Protein AF-A0A8S1INZ3-F1 (afdb_monomer)

Organism: NCBI:txid121088

Nearest PDB structures (foldseek):
  1fay-assembly1_A  TM=5.437E-01  e=2.821E-01  Psophocarpus tetragonolobus
  4orw-assembly2_B  TM=6.955E-01  e=2.329E+00  Homo sapiens
  2gr8-assembly2_F  TM=4.055E-01  e=3.311E+00  Haemophilus influenzae
  3emo-assembly1_B  TM=3.061E-01  e=5.613E+00  Haemophilus influenzae

Secondary structure (DSSP, 8-state):
--PPPPP-HHHHHTTSSSPSGGGS-TTS-HHHHHHHHHHHHHHHHHHHTT-EE-SS----STTHHHHHHHHHHHTTPPPTTHHHHHHHSSEEEEEEEETTEEEEEEEEEEEETTTTEEEEEEEEET-S-GGGSEEEEEEGGGTB--GGGHHHHHTT-HHHHB--HHHHHHHHIIIIIHHHHHHHHHSTTT------GGGTTSSHHHHHHHHHHHHHHHHTTS-------

Foldseek 3Di:
DDDDPDDFLLVLQCLAPVGWLPVQDPVDQLLLSLLVLLVLSLLSLCLVLQKFFDDPPPCPDPCVVVVVVVVVSNRSYFDPCQCVVCRVFSKGWTKIDGPPFDAIKIWMWHADSVQQKIKIWMDGPPPPDPVLIFIDIDRSCQFFPDSVCQVVQRVVISVSTTHPRVVSSVRCVVGHSVVRVVSRVVVVVPDPDDPDVVVPPPPVV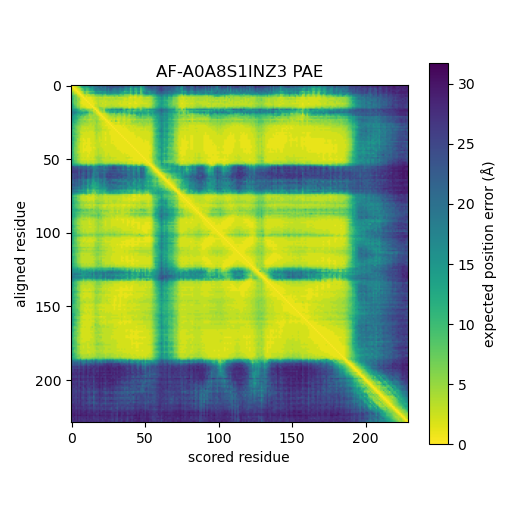VVVVVVVVVVVVVVVPPPDDDDDD

pLDDT: mean 76.92, std 21.66, range [32.56, 97.94]

Mean predicted aligned error: 11.45 Å

Radius of gyration: 19.55 Å; Cα contacts (8 Å, |Δi|>4): 280; chains: 1; bounding box: 41×71×51 Å

Structure (mmCIF, N/CA/C/O backbone):
data_AF-A0A8S1INZ3-F1
#
_entry.id   AF-A0A8S1INZ3-F1
#
loop_
_atom_site.group_PDB
_atom_site.id
_atom_site.type_symbol
_atom_site.label_atom_id
_atom_site.label_alt_id
_atom_site.label_comp_id
_atom_site.label_asym_id
_atom_site.label_entity_id
_atom_site.label_seq_id
_atom_site.pdbx_PDB_ins_code
_atom_site.Cartn_x
_atom_site.Cartn_y
_atom_site.Cartn_z
_atom_site.occupancy
_atom_site.B_iso_or_equiv
_atom_site.auth_seq_id
_atom_site.auth_comp_id
_atom_site.auth_asym_id
_atom_site.auth_atom_id
_atom_site.pdbx_PDB_model_num
ATOM 1 N N . MET A 1 1 ? -4.775 -17.536 -21.162 1.00 35.44 1 MET A N 1
ATOM 2 C CA . MET A 1 1 ? -5.075 -18.354 -19.968 1.00 35.44 1 MET A CA 1
ATOM 3 C C . MET A 1 1 ? -5.287 -17.395 -18.811 1.00 35.44 1 MET A C 1
ATOM 5 O O . MET A 1 1 ? -4.342 -16.703 -18.456 1.00 35.44 1 MET A O 1
ATOM 9 N N . ALA A 1 2 ? -6.509 -17.267 -18.292 1.00 35.69 2 ALA A N 1
ATOM 10 C CA . ALA A 1 2 ? -6.730 -16.511 -17.063 1.00 35.69 2 ALA A CA 1
ATOM 11 C C . ALA A 1 2 ? -6.096 -17.316 -15.921 1.00 35.69 2 ALA A C 1
ATOM 13 O O . ALA A 1 2 ? -6.480 -18.464 -15.696 1.00 35.69 2 ALA A O 1
ATOM 14 N N . GLY A 1 3 ? -5.062 -16.770 -15.277 1.00 40.53 3 GLY A N 1
ATOM 15 C CA . GLY A 1 3 ? -4.524 -17.367 -14.058 1.00 40.53 3 GLY A CA 1
ATOM 16 C C . GLY A 1 3 ? -5.619 -17.463 -12.988 1.00 40.53 3 GLY A C 1
ATOM 17 O O . GLY A 1 3 ? -6.640 -16.781 -13.111 1.00 40.53 3 GLY A O 1
ATOM 18 N N . PRO A 1 4 ? -5.441 -18.296 -11.947 1.00 50.31 4 PRO A N 1
ATOM 19 C CA . PRO A 1 4 ? -6.344 -18.268 -10.804 1.00 50.31 4 PRO A CA 1
ATOM 20 C C . PRO A 1 4 ? -6.468 -16.814 -10.338 1.00 50.31 4 PRO A C 1
ATOM 22 O O . PRO A 1 4 ? -5.450 -16.139 -10.155 1.00 50.31 4 PRO A O 1
ATOM 25 N N . GLY A 1 5 ? -7.708 -16.324 -10.236 1.00 51.16 5 GLY A N 1
ATOM 26 C CA . GLY A 1 5 ? -7.975 -14.964 -9.778 1.00 51.16 5 GLY A CA 1
ATOM 27 C C . GLY A 1 5 ? -7.252 -14.694 -8.455 1.00 51.16 5 GLY A C 1
ATOM 28 O O . GLY A 1 5 ? -6.949 -15.647 -7.724 1.00 51.16 5 GLY A O 1
ATOM 29 N N . PRO A 1 6 ? -6.923 -13.428 -8.144 1.00 61.59 6 PRO A N 1
ATOM 30 C CA . PRO A 1 6 ? -6.325 -13.109 -6.858 1.00 61.59 6 PRO A CA 1
ATOM 31 C C . PRO A 1 6 ? -7.216 -13.701 -5.766 1.00 61.59 6 PRO A C 1
ATOM 33 O O . PRO A 1 6 ? -8.415 -13.430 -5.720 1.00 61.59 6 PRO A O 1
ATOM 36 N N . GLY A 1 7 ? -6.637 -14.549 -4.915 1.00 75.06 7 GLY A N 1
ATOM 37 C CA . GLY A 1 7 ? -7.302 -14.925 -3.675 1.00 75.06 7 GLY A CA 1
ATOM 38 C C . GLY A 1 7 ? -7.599 -13.674 -2.834 1.00 75.06 7 GLY A C 1
ATOM 39 O O . GLY A 1 7 ? -7.125 -12.578 -3.162 1.00 75.06 7 GLY A O 1
ATOM 40 N N . PRO A 1 8 ? -8.355 -13.820 -1.738 1.00 86.25 8 PRO A N 1
ATOM 41 C CA . PRO A 1 8 ? -8.617 -12.729 -0.806 1.00 86.25 8 PRO A CA 1
ATOM 42 C C . PRO A 1 8 ? -7.336 -11.949 -0.468 1.00 86.25 8 PRO A C 1
ATOM 44 O O . PRO A 1 8 ? -6.276 -12.539 -0.246 1.00 86.25 8 PRO A O 1
ATOM 47 N N . LEU A 1 9 ? -7.406 -10.615 -0.414 1.00 88.94 9 LEU A N 1
ATOM 48 C CA . LEU A 1 9 ? -6.255 -9.776 -0.045 1.00 88.94 9 LEU A CA 1
ATOM 49 C C . LEU A 1 9 ? -5.713 -10.162 1.341 1.00 88.94 9 LEU A C 1
ATOM 51 O O . LEU A 1 9 ? -4.506 -10.127 1.583 1.00 88.94 9 LEU A O 1
ATOM 55 N N . THR A 1 10 ? -6.602 -10.595 2.229 1.00 88.44 10 THR A N 1
ATOM 56 C CA . THR A 1 10 ? -6.278 -11.124 3.557 1.00 88.44 10 THR A CA 1
ATOM 57 C C . THR A 1 10 ? -5.356 -12.340 3.513 1.00 88.44 10 THR A C 1
ATOM 59 O O . THR A 1 10 ? -4.463 -12.435 4.355 1.00 88.44 10 THR A O 1
ATOM 62 N N . ASP A 1 11 ? -5.466 -13.207 2.502 1.00 89.00 11 ASP A N 1
ATOM 63 C CA . ASP A 1 11 ? -4.561 -14.350 2.326 1.00 89.00 11 ASP A CA 1
ATOM 64 C C . ASP A 1 11 ? -3.145 -13.904 1.960 1.00 89.00 11 ASP A C 1
ATOM 66 O O . ASP A 1 11 ? -2.167 -14.559 2.330 1.00 89.00 11 ASP A O 1
ATOM 70 N N . LEU A 1 12 ? -3.012 -12.799 1.218 1.00 88.88 12 LEU A N 1
ATOM 71 C CA . LEU A 1 12 ? -1.706 -12.218 0.907 1.00 88.88 12 LEU A CA 1
ATOM 72 C C . LEU A 1 12 ? -1.097 -11.556 2.142 1.00 88.88 12 LEU A C 1
ATOM 74 O O . LEU A 1 12 ? 0.081 -11.765 2.426 1.00 88.88 12 LEU A O 1
ATOM 78 N N . LEU A 1 13 ? -1.904 -10.822 2.908 1.00 88.56 13 LEU A N 1
ATOM 79 C CA . LEU A 1 13 ? -1.476 -10.186 4.155 1.00 88.56 13 LEU A CA 1
ATOM 80 C C . LEU A 1 13 ? -1.070 -11.212 5.219 1.00 88.56 13 LEU A C 1
ATOM 82 O O . LEU A 1 13 ? -0.084 -11.014 5.920 1.00 88.56 13 LEU A O 1
ATOM 86 N N . ALA A 1 14 ? -1.758 -12.351 5.302 1.00 87.38 14 ALA A N 1
ATOM 87 C CA . ALA A 1 14 ? -1.371 -13.451 6.186 1.00 87.38 14 ALA A CA 1
ATOM 88 C C . ALA A 1 14 ? -0.001 -14.060 5.823 1.00 87.38 14 ALA A C 1
ATOM 90 O O . ALA A 1 14 ? 0.642 -14.691 6.663 1.00 87.38 14 ALA A O 1
ATOM 91 N N . ARG A 1 15 ? 0.460 -13.878 4.577 1.00 86.50 15 ARG A N 1
ATOM 92 C CA . ARG A 1 15 ? 1.790 -14.307 4.113 1.00 86.50 15 ARG A CA 1
ATOM 93 C C . ARG A 1 15 ? 2.864 -13.242 4.324 1.00 86.50 15 ARG A C 1
ATOM 95 O O . ARG A 1 15 ? 4.041 -13.599 4.295 1.00 86.50 15 ARG A O 1
ATOM 102 N N . ALA A 1 16 ? 2.496 -11.975 4.514 1.00 83.31 16 ALA A N 1
ATOM 103 C CA . ALA A 1 16 ? 3.441 -10.930 4.885 1.00 83.31 16 ALA A CA 1
ATOM 104 C C . ALA A 1 16 ? 3.969 -11.216 6.299 1.00 83.31 16 ALA A C 1
ATOM 106 O O . ALA A 1 16 ? 3.189 -11.495 7.205 1.00 83.31 16 ALA A O 1
ATOM 107 N N . LEU A 1 17 ? 5.294 -11.222 6.476 1.00 68.81 17 LEU A N 1
ATOM 108 C CA . LEU A 1 17 ? 5.930 -11.441 7.779 1.00 68.81 17 LEU A CA 1
ATOM 109 C C . LEU A 1 17 ? 6.345 -10.101 8.415 1.00 68.81 17 LEU A C 1
ATOM 111 O O . LEU A 1 17 ? 6.851 -9.250 7.681 1.00 68.81 17 LEU A O 1
ATOM 115 N N . PRO A 1 18 ? 6.228 -9.924 9.749 1.00 66.50 18 PRO A N 1
ATOM 116 C CA . PRO A 1 18 ? 5.637 -10.856 10.717 1.00 66.50 18 PRO A CA 1
ATOM 117 C C . PRO A 1 18 ? 4.163 -11.151 10.411 1.00 66.50 18 PRO A C 1
ATOM 119 O O . PRO A 1 18 ? 3.447 -10.281 9.933 1.00 66.50 18 PRO A O 1
ATOM 122 N N . ALA A 1 19 ? 3.740 -12.399 10.625 1.00 63.50 19 ALA A N 1
ATOM 123 C CA . ALA A 1 19 ? 2.394 -12.827 10.264 1.00 63.50 19 ALA A CA 1
ATOM 124 C C . ALA A 1 19 ? 1.368 -12.237 11.237 1.00 63.50 19 ALA A C 1
ATOM 126 O O . ALA A 1 19 ? 1.413 -12.520 12.433 1.00 63.50 19 ALA A O 1
ATOM 127 N N . GLY A 1 20 ? 0.413 -11.486 10.696 1.00 69.88 20 GLY A N 1
ATOM 128 C CA . GLY A 1 20 ? -0.773 -11.033 11.419 1.00 69.88 20 GLY A CA 1
ATOM 129 C C . GLY A 1 20 ? -0.745 -9.555 11.827 1.00 69.88 20 GLY A C 1
ATOM 130 O O . GLY A 1 20 ? 0.306 -8.922 11.792 1.00 69.88 20 GLY A O 1
ATOM 131 N N . PRO A 1 21 ? -1.898 -8.999 12.237 1.00 76.56 21 PRO A N 1
ATOM 132 C CA . PRO A 1 21 ? -2.041 -7.587 12.600 1.00 76.56 21 PRO A CA 1
ATOM 133 C C . PRO A 1 21 ? -1.073 -7.058 13.656 1.00 76.56 21 PRO A C 1
ATOM 135 O O . PRO A 1 21 ? -0.709 -5.889 13.604 1.00 76.56 21 PRO A O 1
ATOM 138 N N . SER A 1 22 ? -0.633 -7.914 14.582 1.00 81.44 22 SER A N 1
ATOM 139 C CA . SER A 1 22 ? 0.334 -7.566 15.632 1.00 81.44 22 SER A CA 1
ATOM 140 C C . SER A 1 22 ? 1.719 -7.204 15.090 1.00 81.44 22 SER A C 1
ATOM 142 O O . SER A 1 22 ? 2.573 -6.741 15.838 1.00 81.44 22 SER A O 1
ATOM 144 N N . SER A 1 23 ? 1.968 -7.408 13.792 1.00 81.44 23 SER A N 1
ATOM 145 C CA . SER A 1 23 ? 3.163 -6.900 13.121 1.00 81.44 23 SER A CA 1
ATOM 146 C C . SER A 1 23 ? 3.159 -5.381 12.953 1.00 81.44 23 SER A C 1
ATOM 148 O O . SER A 1 23 ? 4.188 -4.806 12.601 1.00 81.44 23 SER A O 1
ATOM 150 N N . ILE A 1 24 ? 1.994 -4.744 13.082 1.00 87.12 24 ILE A N 1
ATOM 151 C CA . ILE A 1 24 ? 1.869 -3.294 13.054 1.00 87.12 24 ILE A CA 1
ATOM 152 C C . ILE A 1 24 ? 2.224 -2.782 14.447 1.00 87.12 24 ILE A C 1
ATOM 154 O O . ILE A 1 24 ? 1.581 -3.143 15.422 1.00 87.12 24 ILE A O 1
ATOM 158 N N . ASP A 1 25 ? 3.264 -1.959 14.511 1.00 84.81 25 ASP A N 1
ATOM 159 C CA . ASP A 1 25 ? 3.820 -1.410 15.743 1.00 84.81 25 ASP A CA 1
ATOM 160 C C . ASP A 1 25 ? 2.756 -0.646 16.552 1.00 84.81 25 ASP A C 1
ATOM 162 O O . ASP A 1 25 ? 2.235 0.380 16.105 1.00 84.81 25 ASP A O 1
ATOM 166 N N . ASP A 1 26 ? 2.450 -1.153 17.747 1.00 87.50 26 ASP A N 1
ATOM 167 C CA . ASP A 1 26 ? 1.475 -0.572 18.674 1.00 87.50 26 ASP A CA 1
ATOM 168 C C . ASP A 1 26 ? 1.929 0.768 19.271 1.00 87.50 26 ASP A C 1
ATOM 170 O O . ASP A 1 26 ? 1.115 1.487 19.849 1.00 87.50 26 ASP A O 1
ATOM 174 N N . SER A 1 27 ? 3.201 1.149 19.104 1.00 89.50 27 SER A N 1
ATOM 175 C CA . SER A 1 27 ? 3.671 2.491 19.459 1.00 89.50 27 SER A CA 1
ATOM 176 C C . SER A 1 27 ? 3.182 3.574 18.488 1.00 89.50 27 SER A C 1
ATOM 178 O O . SER A 1 27 ? 3.212 4.762 18.820 1.00 89.50 27 SER A O 1
ATOM 180 N N . LEU A 1 28 ? 2.705 3.192 17.296 1.00 90.62 28 LEU A N 1
ATOM 181 C CA . LEU A 1 28 ? 2.145 4.133 16.333 1.00 90.62 28 LEU A CA 1
ATOM 182 C C . LEU A 1 28 ? 0.713 4.542 16.727 1.00 90.62 28 LEU A C 1
ATOM 184 O O . LEU A 1 28 ? -0.098 3.687 17.091 1.00 90.62 28 LEU A O 1
ATOM 188 N N . PRO A 1 29 ? 0.335 5.823 16.547 1.00 93.19 29 PRO A N 1
ATOM 189 C CA . PRO A 1 29 ? -1.055 6.252 16.668 1.00 93.19 29 PRO A CA 1
ATOM 190 C C . PRO A 1 29 ? -1.993 5.424 15.783 1.00 93.19 29 PRO A C 1
ATOM 192 O O . PRO A 1 29 ? -1.624 5.013 14.677 1.00 93.19 29 PRO A O 1
ATOM 195 N N . VAL A 1 30 ? -3.237 5.218 16.226 1.00 94.12 30 VAL A N 1
ATOM 196 C CA . VAL A 1 30 ? -4.201 4.357 15.519 1.00 94.12 30 VAL A CA 1
ATOM 197 C C . VAL A 1 30 ? -4.429 4.813 14.078 1.00 94.12 30 VAL A C 1
ATOM 199 O O . VAL A 1 30 ? -4.434 3.980 13.170 1.00 94.12 30 VAL A O 1
ATOM 202 N N . CYS A 1 31 ? -4.519 6.123 13.835 1.00 94.25 31 CYS A N 1
ATOM 203 C CA . CYS A 1 31 ? -4.610 6.684 12.488 1.00 94.25 31 CYS A CA 1
ATOM 204 C C . CYS A 1 31 ? -3.457 6.219 11.570 1.00 94.25 31 CYS A C 1
ATOM 206 O O . CYS A 1 31 ? -3.701 5.801 10.435 1.00 94.25 31 CYS A O 1
ATOM 208 N N . ARG A 1 32 ? -2.211 6.171 12.064 1.00 93.88 32 ARG A N 1
ATOM 209 C CA . ARG A 1 32 ? -1.051 5.674 11.305 1.00 93.88 32 ARG A CA 1
ATOM 210 C C . ARG A 1 32 ? -1.062 4.168 11.131 1.00 93.88 32 ARG A C 1
ATOM 212 O O . ARG A 1 32 ? -0.747 3.697 10.041 1.00 93.88 32 ARG A O 1
ATOM 219 N N . ARG A 1 33 ? -1.464 3.410 12.154 1.00 94.75 33 ARG A N 1
ATOM 220 C CA . ARG A 1 33 ? -1.604 1.948 12.047 1.00 94.75 33 ARG A CA 1
ATOM 221 C C . ARG A 1 33 ? -2.605 1.569 10.955 1.00 94.75 33 ARG A C 1
ATOM 223 O O . ARG A 1 33 ? -2.305 0.719 10.124 1.00 94.75 33 ARG A O 1
ATOM 230 N N . ARG A 1 34 ? -3.740 2.271 10.863 1.00 95.56 34 ARG A N 1
ATOM 231 C CA . ARG A 1 34 ? -4.719 2.108 9.768 1.00 95.56 34 ARG A CA 1
ATOM 232 C C . ARG A 1 34 ? -4.107 2.381 8.397 1.00 95.56 34 ARG A C 1
ATOM 234 O O . ARG A 1 34 ? -4.328 1.628 7.454 1.00 95.56 34 ARG A O 1
ATOM 241 N N . CYS A 1 35 ? -3.306 3.434 8.284 1.00 95.88 35 CYS A N 1
ATOM 242 C CA . CYS A 1 35 ? -2.603 3.746 7.044 1.00 95.88 35 CYS A CA 1
ATOM 243 C C . CYS A 1 35 ? -1.559 2.681 6.690 1.00 95.88 35 CYS A C 1
ATOM 245 O O . CYS A 1 35 ? -1.450 2.298 5.527 1.00 95.88 35 CYS A O 1
ATOM 247 N N . ALA A 1 36 ? -0.855 2.141 7.686 1.00 95.06 36 ALA A N 1
ATOM 248 C CA . ALA A 1 36 ? 0.089 1.047 7.505 1.00 95.06 36 ALA A CA 1
ATOM 249 C C . ALA A 1 36 ? -0.598 -0.222 6.968 1.00 95.06 36 ALA A C 1
ATOM 251 O O . ALA A 1 36 ? -0.032 -0.878 6.096 1.00 95.06 36 ALA A O 1
ATOM 252 N N . VAL A 1 37 ? -1.833 -0.530 7.395 1.00 95.69 37 VAL A N 1
ATOM 253 C CA . VAL A 1 37 ? -2.645 -1.627 6.818 1.00 95.69 37 VAL A CA 1
ATOM 254 C C . VAL A 1 37 ? -2.839 -1.431 5.310 1.00 95.69 37 VAL A C 1
ATOM 256 O O . VAL A 1 37 ? -2.620 -2.357 4.523 1.00 95.69 37 VAL A O 1
ATOM 259 N N . VAL A 1 38 ? -3.219 -0.222 4.884 1.00 96.94 38 VAL A N 1
ATOM 260 C CA . VAL A 1 38 ? -3.438 0.089 3.461 1.00 96.94 38 VAL A CA 1
ATOM 261 C C . VAL A 1 38 ? -2.118 0.060 2.684 1.00 96.94 38 VAL A C 1
ATOM 263 O O . VAL A 1 38 ? -2.051 -0.546 1.615 1.00 96.94 38 VAL A O 1
ATOM 266 N N . ALA A 1 39 ? -1.041 0.628 3.231 1.00 96.31 39 ALA A N 1
ATOM 267 C CA . ALA A 1 39 ? 0.285 0.597 2.613 1.00 96.31 39 ALA A CA 1
ATOM 268 C C . ALA A 1 39 ? 0.812 -0.842 2.436 1.00 96.31 39 ALA A C 1
ATOM 270 O O . ALA A 1 39 ? 1.320 -1.193 1.369 1.00 96.31 39 ALA A O 1
ATOM 271 N N . LEU A 1 40 ? 0.634 -1.702 3.444 1.00 95.56 40 LEU A N 1
ATOM 272 C CA . LEU A 1 40 ? 1.008 -3.116 3.377 1.00 95.56 40 LEU A CA 1
ATOM 273 C C . LEU A 1 40 ? 0.155 -3.890 2.363 1.00 95.56 40 LEU A C 1
ATOM 275 O O . LEU A 1 40 ? 0.670 -4.747 1.642 1.00 95.56 40 LEU A O 1
ATOM 279 N N . SER A 1 41 ? -1.131 -3.554 2.257 1.00 96.31 41 SER A N 1
ATOM 280 C CA . SER A 1 41 ? -2.018 -4.106 1.230 1.00 96.31 41 SER A CA 1
ATOM 281 C C . SER A 1 41 ? -1.501 -3.782 -0.173 1.00 96.31 41 SER A C 1
ATOM 283 O O . SER A 1 41 ? -1.350 -4.679 -1.001 1.00 96.31 41 SER A O 1
ATOM 285 N N . LEU A 1 42 ? -1.136 -2.520 -0.424 1.00 97.50 42 LEU A N 1
ATOM 286 C CA . LEU A 1 42 ? -0.550 -2.072 -1.693 1.00 97.50 42 LEU A CA 1
ATOM 287 C C . LEU A 1 42 ? 0.780 -2.777 -1.997 1.00 97.50 42 LEU A C 1
ATOM 289 O O . LEU A 1 42 ? 1.011 -3.187 -3.135 1.00 97.50 42 LEU A O 1
ATOM 293 N N . HIS A 1 43 ? 1.629 -2.986 -0.985 1.00 95.56 43 HIS A N 1
ATOM 294 C CA . HIS A 1 43 ? 2.840 -3.799 -1.120 1.00 95.56 43 HIS A CA 1
ATOM 295 C C . HIS A 1 43 ? 2.519 -5.229 -1.577 1.00 95.56 43 HIS A C 1
ATOM 297 O O . HIS A 1 43 ? 3.093 -5.713 -2.556 1.00 95.56 43 HIS A O 1
ATOM 303 N N . CYS A 1 44 ? 1.571 -5.896 -0.917 1.00 95.38 44 CYS A N 1
ATOM 304 C CA . CYS A 1 44 ? 1.188 -7.261 -1.266 1.00 95.38 44 CYS A CA 1
ATOM 305 C C . CYS A 1 44 ? 0.629 -7.357 -2.692 1.00 95.38 44 CYS A C 1
ATOM 307 O O . CYS A 1 44 ? 0.947 -8.308 -3.410 1.00 95.38 44 CYS A O 1
ATOM 309 N N . MET A 1 45 ? -0.146 -6.360 -3.127 1.00 96.12 45 MET A N 1
ATOM 310 C CA . MET A 1 45 ? -0.690 -6.298 -4.485 1.00 96.12 45 MET A CA 1
ATOM 311 C C . MET A 1 45 ? 0.396 -6.044 -5.544 1.00 96.12 45 MET A C 1
ATOM 313 O O . MET A 1 45 ? 0.359 -6.675 -6.602 1.00 96.12 45 MET A O 1
ATOM 317 N N . MET A 1 46 ? 1.418 -5.222 -5.259 1.00 96.38 46 MET A N 1
ATOM 318 C CA . MET A 1 46 ? 2.610 -5.110 -6.121 1.00 96.38 46 MET A CA 1
ATOM 319 C C . MET A 1 46 ? 3.291 -6.472 -6.282 1.00 96.38 46 MET A C 1
ATOM 321 O O . MET A 1 46 ? 3.544 -6.922 -7.398 1.00 96.38 46 MET A O 1
ATOM 325 N N . VAL A 1 47 ? 3.551 -7.166 -5.170 1.00 94.38 47 VAL A N 1
ATOM 326 C CA . VAL A 1 47 ? 4.199 -8.485 -5.181 1.00 94.38 47 VAL A CA 1
ATOM 327 C C . VAL A 1 47 ? 3.367 -9.514 -5.952 1.00 94.38 47 VAL A C 1
ATOM 329 O O . VAL A 1 47 ? 3.916 -10.296 -6.733 1.00 94.38 47 VAL A O 1
ATOM 332 N N . TRP A 1 48 ? 2.046 -9.515 -5.766 1.00 93.06 48 TRP A N 1
ATOM 333 C CA . TRP A 1 48 ? 1.135 -10.385 -6.509 1.00 93.06 48 TRP A CA 1
ATOM 334 C C . TRP A 1 48 ? 1.157 -10.095 -8.015 1.00 93.06 48 TRP A C 1
ATOM 336 O O . TRP A 1 48 ? 1.198 -11.033 -8.807 1.00 93.06 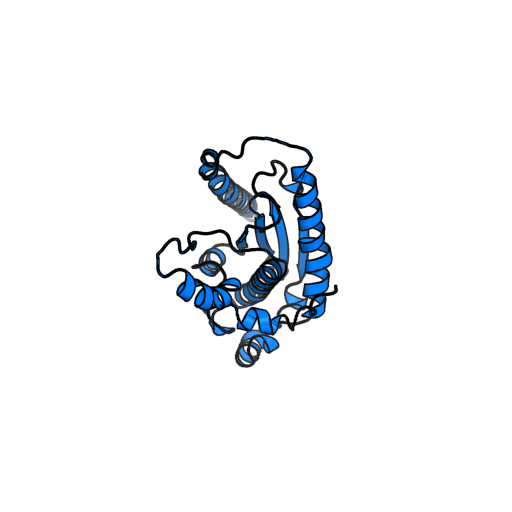48 TRP A O 1
ATOM 346 N N . SER A 1 49 ? 1.280 -8.824 -8.403 1.00 94.44 49 SER A N 1
ATOM 347 C CA . SER A 1 49 ? 1.362 -8.368 -9.802 1.00 94.44 49 SER A CA 1
ATOM 348 C C . SER A 1 49 ? 2.702 -8.676 -10.489 1.00 94.44 49 SER A C 1
ATOM 350 O O . SER A 1 49 ? 3.013 -8.101 -11.524 1.00 94.44 49 SER A O 1
ATOM 352 N N . GLY A 1 50 ? 3.530 -9.558 -9.919 1.00 93.94 50 GLY A N 1
ATOM 353 C CA . GLY A 1 50 ? 4.788 -10.004 -10.529 1.00 93.94 50 GLY A CA 1
ATOM 354 C C . GLY A 1 50 ? 6.035 -9.257 -10.056 1.00 93.94 50 GLY A C 1
ATOM 355 O O . GLY A 1 50 ? 7.146 -9.750 -10.266 1.00 93.94 50 GLY A O 1
ATOM 356 N N . PHE A 1 51 ? 5.885 -8.144 -9.333 1.00 93.94 51 PHE A N 1
ATOM 357 C CA . PHE A 1 51 ? 7.023 -7.395 -8.805 1.00 93.94 51 PHE A CA 1
ATOM 358 C C . PHE A 1 51 ? 7.755 -8.180 -7.701 1.00 93.94 51 PHE A C 1
ATOM 360 O O . PHE A 1 51 ? 7.203 -9.062 -7.024 1.00 93.94 51 PHE A O 1
ATOM 367 N N . ARG A 1 52 ? 9.042 -7.876 -7.534 1.00 92.69 52 ARG A N 1
ATOM 368 C CA . ARG A 1 52 ? 9.940 -8.446 -6.522 1.00 92.69 52 ARG A CA 1
ATOM 369 C C . ARG A 1 52 ? 10.571 -7.307 -5.744 1.00 92.69 52 ARG A C 1
ATOM 371 O O . ARG A 1 52 ? 11.041 -6.354 -6.349 1.00 92.69 52 ARG A O 1
ATOM 378 N N . ARG A 1 53 ? 10.578 -7.375 -4.414 1.00 89.88 53 ARG A N 1
ATOM 379 C CA . ARG A 1 53 ? 11.203 -6.344 -3.572 1.00 89.88 53 ARG A CA 1
ATOM 380 C C . ARG A 1 53 ? 12.688 -6.220 -3.929 1.00 89.88 53 ARG A C 1
ATOM 382 O O . ARG A 1 53 ? 13.393 -7.223 -3.975 1.00 89.88 53 ARG A O 1
ATOM 389 N N . ALA A 1 54 ? 13.161 -5.001 -4.146 1.00 84.56 54 ALA A N 1
ATOM 390 C CA . ALA A 1 54 ? 14.562 -4.731 -4.430 1.00 84.56 54 ALA A CA 1
ATOM 391 C C . ALA A 1 54 ? 15.320 -4.399 -3.142 1.00 84.56 54 ALA A C 1
ATOM 393 O O . ALA A 1 54 ? 14.929 -3.503 -2.393 1.00 84.56 54 ALA A O 1
ATOM 394 N N . GLY A 1 55 ? 16.408 -5.121 -2.885 1.00 69.94 55 GLY A N 1
ATOM 395 C CA . GLY A 1 55 ? 17.194 -5.022 -1.656 1.00 69.94 55 GLY A CA 1
ATOM 396 C C . GLY A 1 55 ? 18.078 -6.256 -1.467 1.00 69.94 55 GLY A C 1
ATOM 397 O O . GLY A 1 55 ? 17.906 -7.247 -2.166 1.00 69.94 55 GLY A O 1
ATOM 398 N N . LYS A 1 56 ? 19.042 -6.171 -0.546 1.00 51.28 56 LYS A N 1
ATOM 399 C CA . LYS A 1 56 ? 20.186 -7.083 -0.333 1.00 51.28 56 LYS A CA 1
ATOM 400 C C . LYS A 1 56 ? 19.806 -8.479 0.220 1.00 51.28 56 LYS A C 1
ATOM 402 O O . LYS A 1 56 ? 20.372 -8.929 1.204 1.00 51.28 56 LYS A O 1
ATOM 407 N N . GLU A 1 57 ? 18.862 -9.175 -0.401 1.00 50.88 57 GLU A N 1
ATOM 408 C CA . GLU A 1 57 ? 18.574 -10.594 -0.139 1.00 50.88 57 GLU A CA 1
ATOM 409 C C . GLU A 1 57 ? 18.641 -11.389 -1.451 1.00 50.88 57 GLU A C 1
ATOM 411 O O . GLU A 1 57 ? 17.721 -12.127 -1.786 1.00 50.88 57 GLU A O 1
ATOM 416 N N . GLU A 1 58 ? 19.722 -11.243 -2.223 1.00 45.12 58 GLU A N 1
ATOM 417 C CA . GLU A 1 58 ? 20.092 -12.313 -3.153 1.00 45.12 58 GLU A CA 1
ATOM 418 C C . GLU A 1 58 ? 20.930 -13.334 -2.378 1.00 45.12 58 GLU A C 1
ATOM 420 O O . GLU A 1 58 ? 22.060 -13.024 -1.985 1.00 45.12 58 GLU A O 1
ATOM 425 N N . PRO A 1 59 ? 20.404 -14.540 -2.097 1.00 45.47 59 PRO A N 1
ATOM 426 C CA . PRO A 1 59 ? 21.167 -15.580 -1.438 1.00 45.47 59 PRO A CA 1
ATOM 427 C C . PRO A 1 59 ? 22.102 -16.212 -2.474 1.00 45.47 59 PRO A C 1
ATOM 429 O O . PRO A 1 59 ? 21.876 -17.326 -2.930 1.00 45.47 59 PRO A O 1
ATOM 432 N N . GLY A 1 60 ? 23.175 -15.511 -2.842 1.00 42.50 60 GLY A N 1
ATOM 433 C CA . GLY A 1 60 ? 24.261 -16.043 -3.677 1.00 42.50 60 GLY A CA 1
ATOM 434 C C . GLY A 1 60 ? 25.151 -17.067 -2.955 1.00 42.50 60 GLY A C 1
ATOM 435 O O . GLY A 1 60 ? 26.290 -17.282 -3.354 1.00 42.50 60 GLY A O 1
ATOM 436 N N . GLY A 1 61 ? 24.673 -17.659 -1.856 1.00 45.19 61 GLY A N 1
ATOM 437 C CA . GLY A 1 61 ? 25.397 -18.657 -1.075 1.00 45.19 61 GLY A CA 1
ATOM 438 C C . GLY A 1 61 ? 24.989 -20.092 -1.441 1.00 45.19 61 GLY A C 1
ATOM 439 O O . GLY A 1 61 ? 23.862 -20.316 -1.884 1.00 45.19 61 GLY A O 1
ATOM 440 N N . PRO A 1 62 ? 25.851 -21.092 -1.184 1.00 44.34 62 PRO A N 1
ATOM 441 C CA . PRO A 1 62 ? 25.629 -22.505 -1.537 1.00 44.34 62 PRO A CA 1
ATOM 442 C C . PRO A 1 62 ? 24.402 -23.170 -0.868 1.00 44.34 62 PRO A C 1
ATOM 444 O O . PRO A 1 62 ? 24.035 -24.287 -1.219 1.00 44.34 62 PRO A O 1
ATOM 447 N N . LEU A 1 63 ? 23.720 -22.476 0.051 1.00 47.75 63 LEU A N 1
ATOM 448 C CA . LEU A 1 63 ? 22.456 -22.885 0.687 1.00 47.75 63 LEU A CA 1
ATOM 449 C C . LEU A 1 63 ? 21.204 -22.232 0.051 1.00 47.75 63 LEU A C 1
ATOM 451 O O . LEU A 1 63 ? 20.102 -22.317 0.600 1.00 47.75 63 LEU A O 1
ATOM 455 N N . GLY A 1 64 ? 21.352 -21.574 -1.106 1.00 47.84 64 GLY A N 1
ATOM 456 C CA . GLY A 1 64 ? 20.314 -20.764 -1.757 1.00 47.84 64 GLY A CA 1
ATOM 457 C C . GLY A 1 64 ? 18.998 -21.492 -2.063 1.00 47.84 64 GLY A C 1
ATOM 458 O O . GLY A 1 64 ? 17.944 -20.860 -2.094 1.00 47.84 64 GLY A O 1
ATOM 459 N N . TRP A 1 65 ? 19.006 -22.820 -2.202 1.00 46.75 65 TRP A N 1
ATOM 460 C CA . TRP A 1 65 ? 17.791 -23.604 -2.459 1.00 46.75 65 TRP A CA 1
ATOM 461 C C . TRP A 1 65 ? 16.908 -23.793 -1.208 1.00 46.75 65 TRP A C 1
ATOM 463 O O . TRP A 1 65 ? 15.682 -23.775 -1.321 1.00 46.75 65 TRP A O 1
ATOM 473 N N . MET A 1 66 ? 17.490 -23.879 -0.002 1.00 44.28 66 MET A N 1
ATOM 474 C CA . MET A 1 66 ? 16.718 -23.868 1.255 1.00 44.28 66 MET A CA 1
ATOM 475 C C . MET A 1 66 ? 16.185 -22.461 1.556 1.00 44.28 66 MET A C 1
ATOM 477 O O . MET A 1 66 ? 15.034 -22.297 1.972 1.00 44.28 66 MET A O 1
ATOM 481 N N . ALA A 1 67 ? 16.983 -21.432 1.250 1.00 49.81 67 ALA A N 1
ATOM 482 C CA . ALA A 1 67 ? 16.548 -20.039 1.293 1.00 49.81 67 ALA A CA 1
ATOM 483 C C . ALA A 1 67 ? 15.434 -19.741 0.274 1.00 49.81 67 ALA A C 1
ATOM 485 O O . ALA A 1 67 ? 14.607 -18.878 0.537 1.00 49.81 67 ALA A O 1
ATOM 486 N N . ALA A 1 68 ? 15.339 -20.470 -0.844 1.00 48.38 68 ALA A N 1
ATOM 487 C CA . ALA A 1 68 ? 14.270 -20.297 -1.831 1.00 48.38 68 ALA A CA 1
ATOM 488 C C . ALA A 1 68 ? 12.894 -20.778 -1.324 1.00 48.38 68 ALA A C 1
ATOM 490 O O . ALA A 1 68 ? 11.877 -20.150 -1.626 1.00 48.38 68 ALA A O 1
ATOM 491 N N . LEU A 1 69 ? 12.839 -21.846 -0.515 1.00 46.12 69 LEU A N 1
ATOM 492 C CA . LEU A 1 69 ? 11.595 -22.320 0.115 1.00 46.12 69 LEU A CA 1
ATOM 493 C C . LEU A 1 69 ? 11.146 -21.404 1.265 1.00 46.12 69 LEU A C 1
ATOM 495 O O . LEU A 1 69 ? 9.975 -21.024 1.317 1.00 46.12 69 LEU A O 1
ATOM 499 N N . ALA A 1 70 ? 12.075 -20.961 2.120 1.00 49.75 70 ALA A N 1
ATOM 500 C CA . ALA A 1 70 ? 11.811 -19.912 3.113 1.00 49.75 70 ALA A CA 1
ATOM 501 C C . ALA A 1 70 ? 11.489 -18.552 2.448 1.00 49.75 70 ALA A C 1
ATOM 503 O O . ALA A 1 70 ? 10.656 -17.780 2.928 1.00 49.75 70 ALA A O 1
ATOM 504 N N . GLY A 1 71 ? 12.097 -18.290 1.291 1.00 52.56 71 GLY A N 1
ATOM 505 C CA . GLY A 1 71 ? 11.967 -17.075 0.491 1.00 52.56 71 GLY A CA 1
ATOM 506 C C . GLY A 1 71 ? 10.585 -16.892 -0.130 1.00 52.56 71 GLY A C 1
ATOM 507 O O . GLY A 1 71 ? 10.139 -15.759 -0.298 1.00 52.56 71 GLY A O 1
ATOM 508 N N . ARG A 1 72 ? 9.841 -17.979 -0.395 1.00 53.19 72 ARG A N 1
ATOM 509 C CA . ARG A 1 72 ? 8.456 -17.880 -0.898 1.00 53.19 72 ARG A CA 1
ATOM 510 C C . ARG A 1 72 ? 7.518 -17.191 0.095 1.00 53.19 72 ARG A C 1
ATOM 512 O O . ARG A 1 72 ? 6.688 -16.396 -0.336 1.00 53.19 72 ARG A O 1
ATOM 519 N N . ARG A 1 73 ? 7.660 -17.449 1.403 1.00 54.47 73 ARG A N 1
ATOM 520 C CA . ARG A 1 73 ? 6.910 -16.724 2.450 1.00 54.47 73 ARG A CA 1
ATOM 521 C C . ARG A 1 73 ? 7.445 -15.304 2.647 1.00 54.47 73 ARG A C 1
ATOM 523 O O . ARG A 1 73 ? 6.662 -14.384 2.827 1.00 54.47 73 ARG A O 1
ATOM 530 N N . ARG A 1 74 ? 8.756 -15.090 2.497 1.00 68.12 74 ARG A N 1
ATOM 531 C CA . ARG A 1 74 ? 9.358 -13.745 2.561 1.00 68.12 74 ARG A CA 1
ATOM 532 C C . ARG A 1 74 ? 8.993 -12.833 1.391 1.00 68.12 74 ARG A C 1
ATOM 534 O O . ARG A 1 74 ? 9.202 -11.632 1.496 1.00 68.12 74 ARG A O 1
ATOM 541 N N . ARG A 1 75 ? 8.442 -13.355 0.289 1.00 82.06 75 ARG A N 1
ATOM 542 C CA . ARG A 1 75 ? 8.139 -12.538 -0.898 1.00 82.06 75 ARG A CA 1
ATOM 543 C C . ARG A 1 75 ? 7.175 -11.385 -0.591 1.00 82.06 75 ARG A C 1
ATOM 545 O O . ARG A 1 75 ? 7.344 -10.307 -1.147 1.00 82.06 75 ARG A O 1
ATOM 552 N N . TYR A 1 76 ? 6.193 -11.633 0.274 1.00 87.88 76 TYR A N 1
ATOM 553 C CA . TYR A 1 76 ? 5.192 -10.651 0.708 1.00 87.88 76 TYR A CA 1
ATOM 554 C C . TYR A 1 76 ? 5.614 -9.889 1.968 1.00 87.88 76 TYR A C 1
ATOM 556 O O . TYR A 1 76 ? 4.858 -9.059 2.463 1.00 87.88 76 TYR A O 1
ATOM 564 N N . ALA A 1 77 ? 6.788 -10.195 2.528 1.00 88.44 77 ALA A N 1
ATOM 565 C CA . ALA A 1 77 ? 7.283 -9.481 3.687 1.00 88.44 77 ALA A CA 1
ATOM 566 C C . ALA A 1 77 ? 7.780 -8.089 3.256 1.00 88.44 77 ALA A C 1
ATOM 568 O O . ALA A 1 77 ? 8.614 -7.984 2.340 1.00 88.44 77 ALA A O 1
ATOM 569 N N . PRO A 1 78 ? 7.322 -7.016 3.920 1.00 88.69 78 PRO A N 1
ATOM 570 C CA . PRO A 1 78 ? 7.833 -5.680 3.664 1.00 88.69 78 PRO A CA 1
ATOM 571 C C . PRO A 1 78 ? 9.336 -5.590 4.011 1.00 88.69 78 PRO A C 1
ATOM 573 O O . PRO A 1 78 ? 9.906 -6.503 4.615 1.00 88.69 78 PRO A O 1
ATOM 576 N N . PRO A 1 79 ? 10.041 -4.526 3.586 1.00 85.25 79 PRO A N 1
ATOM 577 C CA . PRO A 1 79 ? 11.398 -4.236 4.043 1.00 85.25 79 PRO A CA 1
ATOM 578 C C . PRO A 1 79 ? 11.509 -4.254 5.571 1.00 85.25 79 PRO A C 1
ATOM 580 O O . PRO A 1 79 ? 10.570 -3.875 6.274 1.00 85.25 79 PRO A O 1
ATOM 583 N N . GLU A 1 80 ? 12.676 -4.632 6.088 1.00 82.00 80 GLU A N 1
ATOM 584 C CA . GLU A 1 80 ? 12.981 -4.389 7.498 1.00 82.00 80 GLU A CA 1
ATOM 585 C C . GLU A 1 80 ? 12.804 -2.898 7.809 1.00 82.00 80 GLU A C 1
ATOM 587 O O . GLU A 1 80 ? 13.105 -2.042 6.972 1.00 82.00 80 GLU A O 1
ATOM 592 N N . ARG A 1 81 ? 12.313 -2.588 9.014 1.00 82.12 81 ARG A N 1
ATOM 593 C CA . ARG A 1 81 ? 12.164 -1.207 9.502 1.00 82.12 81 ARG A CA 1
ATOM 594 C C . ARG A 1 81 ? 11.207 -0.334 8.667 1.00 82.12 81 ARG A C 1
ATOM 596 O O . ARG A 1 81 ? 11.227 0.886 8.796 1.00 82.12 81 ARG A O 1
ATOM 603 N N . TRP A 1 82 ? 10.333 -0.925 7.840 1.00 87.62 82 TRP A N 1
ATOM 604 C CA . TRP A 1 82 ? 9.372 -0.172 7.012 1.00 87.62 82 TRP A CA 1
ATOM 605 C C . TRP A 1 82 ? 8.394 0.696 7.827 1.00 87.62 82 TRP A C 1
ATOM 607 O O . TRP A 1 82 ? 7.889 1.690 7.309 1.00 87.62 82 TRP A O 1
ATOM 617 N N . LEU A 1 83 ? 8.155 0.347 9.096 1.00 88.94 83 LEU A N 1
ATOM 618 C CA . LEU A 1 83 ? 7.337 1.124 10.034 1.00 88.94 83 LEU A CA 1
ATOM 619 C C . LEU A 1 83 ? 8.110 2.232 10.757 1.00 88.94 83 LEU A C 1
ATOM 621 O O . LEU A 1 83 ? 7.502 3.202 11.194 1.00 88.94 83 LEU A O 1
ATOM 625 N N . GLU A 1 84 ? 9.436 2.143 10.859 1.00 85.19 84 GLU A N 1
ATOM 626 C CA . GLU A 1 84 ? 10.216 3.152 11.586 1.00 85.19 84 GLU A CA 1
ATOM 627 C C . GLU A 1 84 ? 10.220 4.497 10.862 1.00 85.19 84 GLU A C 1
ATOM 629 O O . GLU A 1 84 ? 10.144 5.550 11.491 1.00 85.19 84 GLU A O 1
ATOM 634 N N . MET A 1 85 ? 10.239 4.476 9.525 1.00 75.62 85 MET A N 1
ATOM 635 C CA . MET A 1 85 ? 10.034 5.693 8.738 1.00 75.62 85 MET A CA 1
ATOM 636 C C . MET A 1 85 ? 8.676 6.325 9.061 1.00 75.62 85 MET A C 1
ATOM 638 O O . MET A 1 85 ? 8.614 7.528 9.322 1.00 75.62 85 MET A O 1
ATOM 642 N N . ALA A 1 86 ? 7.633 5.494 9.166 1.00 78.19 86 ALA A N 1
ATOM 643 C CA . ALA A 1 86 ? 6.270 5.914 9.477 1.00 78.19 86 ALA A CA 1
ATOM 644 C C . ALA A 1 86 ? 6.115 6.545 10.876 1.00 78.19 86 ALA A C 1
ATOM 646 O O . ALA A 1 86 ? 5.160 7.279 11.140 1.00 78.19 86 ALA A O 1
ATOM 647 N N . ALA A 1 87 ? 7.056 6.286 11.789 1.00 81.19 87 ALA A N 1
ATOM 648 C CA . ALA A 1 87 ? 7.091 6.929 13.099 1.00 81.19 87 ALA A CA 1
ATOM 649 C C . ALA A 1 87 ? 7.450 8.423 12.995 1.00 81.19 87 ALA A C 1
ATOM 651 O O . ALA A 1 87 ? 6.971 9.237 13.785 1.00 81.19 87 ALA A O 1
ATOM 652 N N . SER A 1 88 ? 8.238 8.807 11.986 1.00 82.62 88 SER A N 1
ATOM 653 C CA . SER A 1 88 ? 8.727 10.183 11.805 1.00 82.62 88 SER A CA 1
ATOM 654 C C . SER A 1 88 ? 7.990 10.965 10.716 1.00 82.62 88 SER A C 1
ATOM 656 O O . SER A 1 88 ? 7.809 12.173 10.850 1.00 82.62 88 SER A O 1
ATOM 658 N N . THR A 1 89 ? 7.519 10.290 9.667 1.00 88.00 89 THR A N 1
ATOM 659 C CA . THR A 1 89 ? 6.755 10.889 8.566 1.00 88.00 89 THR A CA 1
ATOM 660 C C . THR A 1 89 ? 5.552 10.010 8.229 1.00 88.00 89 THR A C 1
ATOM 662 O O . THR A 1 89 ? 5.646 8.797 8.363 1.00 88.00 89 THR A O 1
ATOM 665 N N . PRO A 1 90 ? 4.413 10.553 7.767 1.00 90.19 90 PRO A N 1
ATOM 666 C CA . PRO A 1 90 ? 3.254 9.747 7.372 1.00 90.19 90 PRO A CA 1
ATOM 667 C C . PRO A 1 90 ? 3.447 9.130 5.970 1.00 90.19 90 PRO A C 1
ATOM 669 O O . PRO A 1 90 ? 2.574 9.225 5.106 1.00 90.19 90 PRO A O 1
ATOM 672 N N . GLU A 1 91 ? 4.624 8.547 5.716 1.00 92.69 91 GLU A N 1
ATOM 673 C CA . GLU A 1 91 ? 5.039 8.072 4.397 1.00 92.69 91 GLU A CA 1
ATOM 674 C C . GLU A 1 91 ? 5.680 6.680 4.433 1.00 92.69 91 GLU A C 1
ATOM 676 O O . GLU A 1 91 ? 6.486 6.362 5.308 1.00 92.69 91 GLU A O 1
ATOM 681 N N . TRP A 1 92 ? 5.383 5.874 3.411 1.00 93.12 92 TRP A N 1
ATOM 682 C CA . TRP A 1 92 ? 5.973 4.555 3.187 1.00 93.12 92 TRP A CA 1
ATOM 683 C C . TRP A 1 92 ? 6.555 4.460 1.785 1.00 93.12 92 TRP A C 1
ATOM 685 O O . TRP A 1 92 ? 5.918 4.857 0.809 1.00 93.12 92 TRP A O 1
ATOM 695 N N . TYR A 1 93 ? 7.741 3.867 1.675 1.00 91.50 93 TYR A N 1
ATOM 696 C CA . TYR A 1 93 ? 8.428 3.686 0.403 1.00 91.50 93 TYR A CA 1
ATOM 697 C C . TYR A 1 93 ? 8.892 2.243 0.233 1.00 91.50 93 TYR A C 1
ATOM 699 O O . TYR A 1 93 ? 9.615 1.702 1.068 1.00 91.50 93 TYR A O 1
ATOM 707 N N . PHE A 1 94 ? 8.528 1.635 -0.892 1.00 93.00 94 PHE A N 1
ATOM 708 C CA . PHE A 1 94 ? 8.898 0.269 -1.240 1.00 93.00 94 PHE A CA 1
ATOM 709 C C . PHE A 1 94 ? 9.557 0.242 -2.614 1.00 93.00 94 PHE A C 1
ATOM 711 O O . PHE A 1 94 ? 9.055 0.836 -3.568 1.00 93.00 94 PHE A O 1
ATOM 718 N N . ARG A 1 95 ? 10.685 -0.460 -2.725 1.00 92.12 95 ARG A N 1
ATOM 719 C CA . ARG A 1 95 ? 11.448 -0.583 -3.974 1.00 92.12 95 ARG A CA 1
ATOM 720 C C . ARG A 1 95 ? 11.233 -1.961 -4.575 1.00 92.12 95 ARG A C 1
ATOM 722 O O . ARG A 1 95 ? 11.247 -2.947 -3.838 1.00 92.12 95 ARG A O 1
ATOM 729 N N . TYR A 1 96 ? 11.102 -2.035 -5.894 1.00 93.81 96 TYR A N 1
ATOM 730 C CA . TYR A 1 96 ? 10.859 -3.281 -6.612 1.00 93.81 96 TYR A CA 1
ATOM 731 C C . TYR A 1 96 ? 11.649 -3.388 -7.910 1.00 93.81 96 TYR A C 1
ATOM 733 O O . TYR A 1 96 ? 11.974 -2.387 -8.531 1.00 93.81 96 TYR A O 1
ATOM 741 N N . THR A 1 97 ? 11.888 -4.613 -8.350 1.00 93.25 97 THR A N 1
ATOM 742 C CA . THR A 1 97 ? 12.197 -4.973 -9.734 1.00 93.25 97 THR A CA 1
ATOM 743 C C . THR A 1 97 ? 11.042 -5.795 -10.301 1.00 93.25 97 THR A C 1
ATOM 745 O O . THR A 1 97 ? 10.191 -6.296 -9.557 1.00 93.25 97 THR A O 1
ATOM 748 N N . HIS A 1 98 ? 11.002 -5.956 -11.617 1.00 92.69 98 HIS A N 1
ATOM 749 C CA . HIS A 1 98 ? 10.073 -6.863 -12.277 1.00 92.69 98 HIS A CA 1
ATOM 750 C C . HIS A 1 98 ? 10.865 -7.741 -13.257 1.00 92.69 98 HIS A C 1
ATOM 752 O O . HIS A 1 98 ? 11.718 -7.217 -13.961 1.00 92.69 98 HIS A O 1
ATOM 758 N N . PRO A 1 99 ? 10.639 -9.066 -13.312 1.00 90.56 99 PRO A N 1
ATOM 759 C CA . PRO A 1 99 ? 11.460 -9.960 -14.138 1.00 90.56 99 PRO A CA 1
ATOM 760 C C . PRO A 1 99 ? 11.358 -9.679 -15.644 1.00 90.56 99 PRO A C 1
ATOM 762 O O . PRO A 1 99 ? 12.280 -10.010 -16.375 1.00 90.56 99 PRO A O 1
ATOM 765 N N . ASN A 1 100 ? 10.250 -9.077 -16.083 1.00 91.00 100 ASN A N 1
ATOM 766 C CA . ASN A 1 100 ? 9.964 -8.814 -17.496 1.00 91.00 100 ASN A CA 1
ATOM 767 C C . ASN A 1 100 ? 9.934 -7.317 -17.842 1.00 91.00 100 ASN A C 1
ATOM 769 O O . ASN A 1 100 ? 9.433 -6.973 -18.903 1.00 91.00 100 ASN A O 1
ATOM 773 N N . LEU A 1 101 ? 10.337 -6.429 -16.927 1.00 89.00 101 LEU A N 1
ATOM 774 C CA . LEU A 1 101 ? 10.384 -4.990 -17.209 1.00 89.00 101 LEU A CA 1
ATOM 775 C C . LEU A 1 101 ? 11.749 -4.445 -16.799 1.00 89.00 101 LEU A C 1
ATOM 777 O O . LEU A 1 101 ? 12.258 -4.854 -15.748 1.00 89.00 101 LEU A O 1
ATOM 781 N N . PRO A 1 102 ? 12.326 -3.522 -17.578 1.00 84.81 102 PRO A N 1
ATOM 782 C CA . PRO A 1 102 ? 13.569 -2.880 -17.202 1.00 84.81 102 PRO A CA 1
ATOM 783 C C . PRO A 1 102 ? 13.380 -1.985 -15.969 1.00 84.81 102 PRO A C 1
ATOM 785 O O . PRO A 1 102 ? 12.276 -1.564 -15.614 1.00 84.81 102 PRO A O 1
ATOM 788 N N . GLY A 1 103 ? 14.498 -1.698 -15.308 1.00 86.62 103 GLY A N 1
ATOM 789 C CA . GLY A 1 103 ? 14.568 -0.665 -14.284 1.00 86.62 103 GLY A CA 1
ATOM 790 C C . GLY A 1 103 ? 14.160 -1.088 -12.872 1.00 86.62 103 GLY A C 1
ATOM 791 O O . GLY A 1 103 ? 13.955 -2.257 -12.531 1.00 86.62 103 GLY A O 1
ATOM 792 N N . LEU A 1 104 ? 14.119 -0.079 -12.003 1.00 89.69 104 LEU A N 1
ATOM 793 C CA . LEU A 1 104 ? 13.732 -0.215 -10.605 1.00 89.69 104 LEU A CA 1
ATOM 794 C C . LEU A 1 104 ? 12.468 0.594 -10.356 1.00 89.69 104 LEU A C 1
ATOM 796 O O . LEU A 1 104 ? 12.430 1.764 -10.681 1.00 89.69 104 LEU A O 1
ATOM 800 N N . PHE A 1 105 ? 11.471 0.035 -9.694 1.00 92.81 105 PHE A N 1
ATOM 801 C CA . PHE A 1 105 ? 10.215 0.708 -9.391 1.00 92.81 105 PHE A CA 1
ATOM 802 C C . PHE A 1 105 ? 10.170 1.159 -7.931 1.00 92.81 105 PHE A C 1
ATOM 804 O O . PHE A 1 105 ? 10.657 0.466 -7.036 1.00 92.81 105 PHE A O 1
ATOM 811 N N . LEU A 1 106 ? 9.575 2.319 -7.674 1.00 93.44 106 LEU A N 1
ATOM 812 C CA . LEU A 1 106 ? 9.353 2.867 -6.339 1.00 93.44 106 LEU A CA 1
ATOM 813 C C . LEU A 1 106 ? 7.856 3.083 -6.132 1.00 93.44 106 LEU A C 1
ATOM 815 O O . LEU A 1 106 ? 7.272 3.916 -6.818 1.00 93.44 106 LEU A O 1
ATOM 819 N N . LEU A 1 107 ? 7.268 2.369 -5.174 1.00 95.44 107 LEU A N 1
ATOM 820 C CA . LEU A 1 107 ? 5.944 2.647 -4.614 1.00 95.44 107 LEU A CA 1
ATOM 821 C C . LEU A 1 107 ? 6.122 3.587 -3.424 1.00 95.44 107 LEU A C 1
ATOM 823 O O . LEU A 1 107 ? 6.753 3.208 -2.441 1.00 95.44 107 LEU A O 1
ATOM 827 N N . GLY A 1 108 ? 5.566 4.787 -3.512 1.00 94.19 108 GLY A N 1
ATOM 828 C CA . GLY A 1 108 ? 5.404 5.715 -2.401 1.00 94.19 108 GLY A CA 1
ATOM 829 C C . GLY A 1 108 ? 3.942 5.778 -1.976 1.00 94.19 108 GLY A C 1
ATOM 830 O O . GLY A 1 108 ? 3.055 5.857 -2.823 1.00 94.19 108 GLY A O 1
ATOM 831 N N . CYS A 1 109 ? 3.693 5.754 -0.674 1.00 96.69 109 CYS A N 1
ATOM 832 C CA . CYS A 1 109 ? 2.387 6.012 -0.077 1.00 96.69 109 CYS A CA 1
ATOM 833 C C . CYS A 1 109 ? 2.565 7.188 0.880 1.00 96.69 109 CYS A C 1
ATOM 835 O O . CYS A 1 109 ? 3.328 7.059 1.832 1.00 96.69 109 CYS A O 1
ATOM 837 N N . SER A 1 110 ? 1.903 8.314 0.633 1.00 95.50 110 SER A N 1
ATOM 838 C CA . SER A 1 110 ? 1.952 9.496 1.501 1.00 95.50 110 SER A CA 1
ATOM 839 C C . SER A 1 110 ? 0.552 9.801 2.012 1.00 95.50 110 SER A C 1
ATOM 841 O O . SER A 1 110 ? -0.414 9.721 1.249 1.00 95.50 110 SER A O 1
ATOM 843 N N . VAL A 1 111 ? 0.423 10.089 3.304 1.00 95.38 111 VAL A N 1
ATOM 844 C CA . VAL A 1 111 ? -0.869 10.290 3.961 1.00 95.38 111 VAL A CA 1
ATOM 845 C C . VAL A 1 111 ? -0.993 11.701 4.502 1.00 95.38 111 VAL A C 1
ATOM 847 O O . VAL A 1 111 ? -0.124 12.204 5.209 1.00 95.38 111 VAL A O 1
ATOM 850 N N . GLN A 1 112 ? -2.146 12.304 4.236 1.00 95.62 112 GLN A N 1
ATOM 851 C CA . GLN A 1 112 ? -2.599 13.489 4.939 1.00 95.62 112 GLN A CA 1
ATOM 852 C C . GLN A 1 112 ? -3.445 13.062 6.145 1.00 95.62 112 GLN A C 1
ATOM 854 O O . GLN A 1 112 ? -4.621 12.732 6.005 1.00 95.62 112 GLN A O 1
ATOM 859 N N . GLU A 1 113 ? -2.846 13.063 7.337 1.00 92.31 113 GLU A N 1
ATOM 860 C CA . GLU A 1 113 ? -3.468 12.522 8.559 1.00 92.31 113 GLU A CA 1
ATOM 861 C C . GLU A 1 113 ? -4.792 13.207 8.922 1.00 92.31 113 GLU A C 1
ATOM 863 O O . GLU A 1 113 ? -5.721 12.545 9.369 1.00 92.31 113 GLU A O 1
ATOM 868 N N . SER A 1 114 ? -4.920 14.515 8.670 1.00 93.19 114 SER A N 1
ATOM 869 C CA . SER A 1 114 ? -6.138 15.271 8.991 1.00 93.19 114 SER A CA 1
ATOM 870 C C . SER A 1 114 ? -7.357 14.868 8.159 1.00 93.19 114 SER A C 1
ATOM 872 O O . SER A 1 114 ? -8.486 15.038 8.608 1.00 93.19 114 SER A O 1
ATOM 874 N N . THR A 1 115 ? -7.146 14.352 6.946 1.00 95.81 115 THR A N 1
ATOM 875 C CA . THR A 1 115 ? -8.221 13.965 6.019 1.00 95.81 115 THR A CA 1
ATOM 876 C C . THR A 1 115 ? -8.288 12.459 5.797 1.00 95.81 115 THR A C 1
ATOM 878 O O . THR A 1 115 ? -9.200 11.986 5.119 1.00 95.81 115 THR A O 1
ATOM 881 N N . MET A 1 116 ? -7.318 11.709 6.331 1.00 96.62 116 MET A N 1
ATOM 882 C CA . MET A 1 116 ? -7.126 10.279 6.087 1.00 96.62 116 MET A CA 1
ATOM 883 C C . MET A 1 116 ? -7.088 9.926 4.590 1.00 96.62 116 MET A C 1
ATOM 885 O O . MET A 1 116 ? -7.460 8.825 4.176 1.00 96.62 116 MET A O 1
ATOM 889 N N . ARG A 1 117 ? -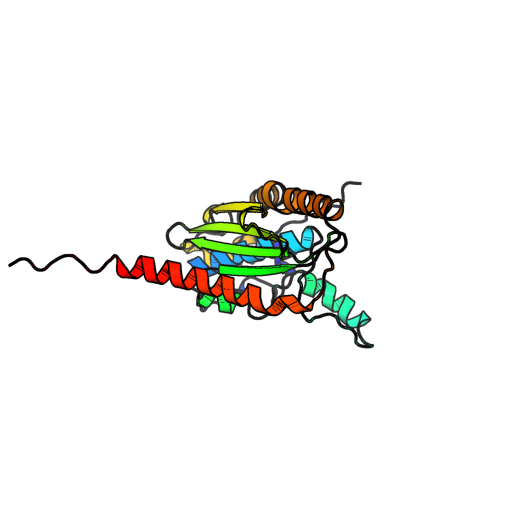6.618 10.866 3.760 1.00 97.62 117 ARG A N 1
ATOM 890 C CA . ARG A 1 117 ? -6.392 10.655 2.329 1.00 97.62 117 ARG A CA 1
ATOM 891 C C . ARG A 1 117 ? -4.969 10.169 2.113 1.00 97.62 117 ARG A C 1
ATOM 893 O O . ARG A 1 117 ? -4.018 10.778 2.598 1.00 97.62 117 ARG A O 1
ATOM 900 N N . MET A 1 118 ? -4.832 9.084 1.363 1.00 97.81 118 MET A N 1
ATOM 901 C CA . MET A 1 118 ? -3.547 8.532 0.954 1.00 97.81 118 MET A CA 1
ATOM 902 C C . MET A 1 118 ? -3.338 8.775 -0.537 1.00 97.81 118 MET A C 1
ATOM 904 O O . MET A 1 118 ? -4.186 8.419 -1.352 1.00 97.81 118 MET A O 1
ATOM 908 N N . ILE A 1 119 ? -2.194 9.345 -0.894 1.00 97.38 119 ILE A N 1
ATOM 909 C CA . ILE A 1 119 ? -1.723 9.418 -2.273 1.00 97.38 119 ILE A CA 1
ATOM 910 C C . ILE A 1 119 ? -0.725 8.284 -2.475 1.00 97.38 119 ILE A C 1
ATOM 912 O O . ILE A 1 119 ? 0.322 8.224 -1.827 1.00 97.38 119 ILE A O 1
ATOM 916 N N . VAL A 1 120 ? -1.064 7.382 -3.385 1.00 97.06 120 VAL A N 1
ATOM 917 C CA . VAL A 1 120 ? -0.204 6.295 -3.836 1.00 97.06 120 VAL A CA 1
ATOM 918 C C . VAL A 1 120 ? 0.435 6.728 -5.141 1.00 97.06 120 VAL A C 1
ATOM 920 O O . VAL A 1 120 ? -0.266 7.097 -6.078 1.00 97.06 120 VAL A O 1
ATOM 923 N N . HIS A 1 121 ? 1.756 6.68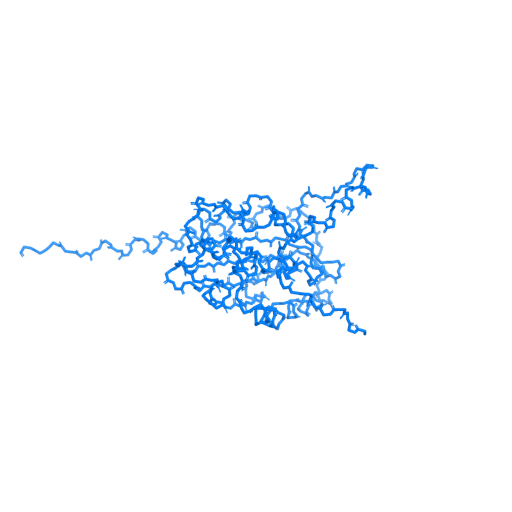0 -5.217 1.00 95.19 121 HIS A N 1
ATOM 924 C CA . HIS A 1 121 ? 2.504 7.016 -6.418 1.00 95.19 121 HIS A CA 1
ATOM 925 C C . HIS A 1 121 ? 3.492 5.901 -6.731 1.00 95.19 121 HIS A C 1
ATOM 927 O O . HIS A 1 121 ? 4.298 5.530 -5.878 1.00 95.19 121 HIS A O 1
ATOM 933 N N . VAL A 1 122 ? 3.447 5.371 -7.952 1.00 95.06 122 VAL A N 1
ATOM 934 C CA . VAL A 1 122 ? 4.410 4.372 -8.419 1.00 95.06 122 VAL A CA 1
ATOM 935 C C . VAL A 1 122 ? 5.114 4.872 -9.662 1.00 95.06 122 VAL A C 1
ATOM 937 O O . VAL A 1 122 ? 4.480 5.345 -10.601 1.00 95.06 122 VAL A O 1
ATOM 940 N N . ARG A 1 123 ? 6.439 4.764 -9.680 1.00 92.19 123 ARG A N 1
ATOM 941 C CA . ARG A 1 123 ? 7.252 5.176 -10.826 1.00 92.19 123 ARG A CA 1
ATOM 942 C C . ARG A 1 123 ? 8.460 4.282 -11.017 1.00 92.19 123 ARG A C 1
ATOM 944 O O . ARG A 1 123 ? 8.951 3.698 -10.051 1.00 92.19 123 ARG A O 1
ATOM 951 N N . GLU A 1 124 ? 8.979 4.255 -12.233 1.00 90.38 124 GLU A N 1
ATOM 952 C CA . GLU A 1 124 ? 10.323 3.758 -12.500 1.00 90.38 124 GLU A CA 1
ATOM 953 C C . GLU A 1 124 ? 11.367 4.789 -12.016 1.00 90.38 124 GLU A C 1
ATOM 955 O O . GLU A 1 124 ? 11.228 6.005 -12.178 1.00 90.38 124 GLU A O 1
ATOM 960 N N . GLN A 1 125 ? 12.415 4.319 -11.352 1.00 78.19 125 GLN A N 1
ATOM 961 C CA . GLN A 1 125 ? 13.522 5.104 -10.841 1.00 78.19 125 GLN A CA 1
ATOM 962 C C . GLN A 1 125 ? 14.469 5.399 -11.999 1.00 78.19 125 GLN A C 1
ATOM 964 O O . GLN A 1 125 ? 15.032 4.490 -12.594 1.00 78.19 125 GLN A O 1
ATOM 969 N N . GLY A 1 126 ? 14.680 6.683 -12.275 1.00 70.12 126 GLY A N 1
ATOM 970 C CA . GLY A 1 126 ? 15.448 7.134 -13.438 1.00 70.12 126 GLY A CA 1
ATOM 971 C C . GLY A 1 126 ? 14.605 7.956 -14.408 1.00 70.12 126 GLY A C 1
ATOM 972 O O . GLY A 1 126 ? 15.167 8.746 -15.164 1.00 70.12 126 GLY A O 1
ATOM 973 N N . TRP A 1 127 ? 13.272 7.876 -14.311 1.00 68.62 127 TRP A N 1
ATOM 974 C CA . TRP A 1 127 ? 12.392 8.839 -14.964 1.00 68.62 127 TRP A CA 1
ATOM 975 C C . TRP A 1 127 ? 12.689 10.240 -14.422 1.00 68.62 127 TRP A C 1
ATOM 977 O O . TRP A 1 127 ? 12.533 10.511 -13.227 1.00 68.62 127 TRP A O 1
ATOM 987 N N . ARG A 1 128 ? 13.193 11.109 -15.309 1.00 58.91 128 ARG A N 1
ATOM 988 C CA . ARG A 1 128 ? 13.545 12.499 -14.981 1.00 58.91 128 ARG A CA 1
ATOM 989 C C . ARG A 1 128 ? 12.307 13.304 -14.597 1.00 58.91 128 ARG A C 1
ATOM 991 O O . ARG A 1 128 ? 12.390 14.135 -13.697 1.00 58.91 128 ARG A O 1
ATOM 998 N N . ASP A 1 129 ? 11.169 12.992 -15.210 1.00 67.06 129 ASP A N 1
ATOM 999 C CA . ASP A 1 129 ? 9.889 13.583 -14.855 1.00 67.06 129 ASP A CA 1
ATOM 1000 C C . ASP A 1 129 ? 9.243 12.839 -13.693 1.00 67.06 129 ASP A C 1
ATOM 1002 O O . ASP A 1 129 ? 8.865 11.671 -13.791 1.00 67.06 129 ASP A O 1
ATOM 1006 N N . PHE A 1 130 ? 9.049 13.555 -12.585 1.00 57.53 130 PHE A N 1
ATOM 1007 C CA . PHE A 1 130 ? 8.261 13.066 -11.455 1.00 57.53 130 PHE A CA 1
ATOM 1008 C C . PHE A 1 130 ? 6.841 12.658 -11.889 1.00 57.53 130 PHE A C 1
ATOM 1010 O O . PHE A 1 130 ? 6.302 11.688 -11.366 1.00 57.53 130 PHE A O 1
ATOM 1017 N N . ASN A 1 131 ? 6.295 13.337 -12.905 1.00 59.88 131 ASN A N 1
ATOM 1018 C CA . ASN A 1 131 ? 4.968 13.089 -13.473 1.00 59.88 131 ASN A CA 1
ATOM 1019 C C . ASN A 1 131 ? 4.895 11.866 -14.398 1.00 59.88 131 ASN A C 1
ATOM 1021 O O . ASN A 1 131 ? 3.802 11.490 -14.814 1.00 59.88 131 ASN A O 1
ATOM 1025 N N . ALA A 1 132 ? 6.022 11.231 -14.733 1.00 72.62 132 ALA A N 1
ATOM 1026 C CA . ALA A 1 132 ? 5.998 10.054 -15.597 1.00 72.62 132 ALA A CA 1
ATOM 1027 C C . ALA A 1 132 ? 5.326 8.843 -14.915 1.00 72.62 132 ALA A C 1
ATOM 1029 O O . ALA A 1 132 ? 4.842 7.944 -15.608 1.00 72.62 132 ALA A O 1
ATOM 1030 N N . GLY A 1 133 ? 5.231 8.855 -13.577 1.00 83.38 133 GLY A N 1
ATOM 1031 C CA . GLY A 1 133 ? 4.600 7.832 -12.742 1.00 83.38 133 GLY A CA 1
ATOM 1032 C C . GLY A 1 133 ? 3.105 7.590 -12.978 1.00 83.38 133 GLY A C 1
ATOM 1033 O O . GLY A 1 133 ? 2.462 8.121 -13.887 1.00 83.38 133 GLY A O 1
ATOM 1034 N N . VAL A 1 134 ? 2.548 6.726 -12.138 1.00 92.19 134 VAL A N 1
ATOM 1035 C CA . VAL A 1 134 ? 1.111 6.460 -12.012 1.00 92.19 134 VAL A CA 1
ATOM 1036 C C . VAL A 1 134 ? 0.687 6.787 -10.587 1.00 92.19 134 VAL A C 1
ATOM 1038 O O . VAL A 1 134 ? 1.452 6.567 -9.645 1.00 92.19 134 VAL A O 1
ATOM 1041 N N . MET A 1 135 ? -0.506 7.351 -10.421 1.00 94.56 135 MET A N 1
ATOM 1042 C CA . MET A 1 135 ? -0.972 7.862 -9.136 1.00 94.56 135 MET A CA 1
ATOM 1043 C C . MET A 1 135 ? -2.401 7.406 -8.855 1.00 94.56 135 MET A C 1
ATOM 1045 O O . MET A 1 135 ? -3.226 7.338 -9.762 1.00 94.56 135 MET A O 1
ATOM 1049 N N . LEU A 1 136 ? -2.690 7.124 -7.587 1.00 96.38 136 LEU A N 1
ATOM 1050 C CA . LEU A 1 136 ? -4.003 6.731 -7.094 1.00 96.38 136 LEU A CA 1
ATOM 1051 C C . LEU A 1 136 ? -4.273 7.428 -5.758 1.00 96.38 136 LEU A C 1
ATOM 1053 O O . LEU A 1 136 ? -3.494 7.305 -4.816 1.00 96.38 136 LEU A O 1
ATOM 1057 N N . GLY A 1 137 ? -5.386 8.155 -5.675 1.00 97.44 137 GLY A N 1
ATOM 1058 C CA . GLY A 1 137 ? -5.886 8.717 -4.422 1.00 97.44 137 GLY A CA 1
ATOM 1059 C C . GLY A 1 137 ? -6.824 7.736 -3.724 1.00 97.44 137 GLY A C 1
ATOM 1060 O O . GLY A 1 137 ? -7.779 7.251 -4.330 1.00 97.44 137 GLY A O 1
ATOM 1061 N N . LEU A 1 138 ? -6.579 7.461 -2.446 1.00 97.94 138 LEU A N 1
ATOM 1062 C CA . LEU A 1 138 ? -7.383 6.566 -1.617 1.00 97.94 138 LEU A CA 1
ATOM 1063 C C . LEU A 1 138 ? -7.921 7.297 -0.386 1.00 97.94 138 LEU A C 1
ATOM 1065 O O . LEU A 1 138 ? -7.262 8.153 0.198 1.00 97.94 138 LEU A O 1
ATOM 1069 N N . ASP A 1 139 ? -9.129 6.923 0.020 1.00 97.81 139 ASP A N 1
ATOM 1070 C CA . ASP A 1 139 ? -9.688 7.253 1.328 1.00 97.81 139 ASP A CA 1
ATOM 1071 C C . ASP A 1 139 ? -9.420 6.084 2.274 1.00 97.81 139 ASP A C 1
ATOM 1073 O O . ASP A 1 139 ? -9.993 5.009 2.085 1.00 97.81 139 ASP A O 1
ATOM 1077 N N . VAL A 1 140 ? -8.546 6.257 3.267 1.00 97.31 140 VAL A N 1
ATOM 1078 C CA . VAL A 1 140 ? -8.169 5.163 4.177 1.00 97.31 140 VAL A CA 1
ATOM 1079 C C . VAL A 1 140 ? -9.396 4.625 4.921 1.00 97.31 140 VAL A C 1
ATOM 1081 O O . VAL A 1 140 ? -9.466 3.424 5.177 1.00 97.31 140 VAL A O 1
ATOM 1084 N N . GLY A 1 141 ? -10.407 5.462 5.185 1.00 97.00 141 GLY A N 1
ATOM 1085 C CA . GLY A 1 141 ? -11.646 5.043 5.846 1.00 97.00 141 GLY A CA 1
ATOM 1086 C C . GLY A 1 141 ? -12.471 4.015 5.067 1.00 97.00 141 GLY A C 1
ATOM 1087 O O . GLY A 1 141 ? -13.232 3.266 5.672 1.00 97.00 141 GLY A O 1
ATOM 1088 N N . HIS A 1 142 ? -12.301 3.930 3.744 1.00 97.69 142 HIS A N 1
ATOM 1089 C CA . HIS A 1 142 ? -12.998 2.941 2.916 1.00 97.69 142 HIS A CA 1
ATOM 1090 C C . HIS A 1 142 ? -12.304 1.577 2.850 1.00 97.69 142 HIS A C 1
ATOM 1092 O O . HIS A 1 142 ? -12.943 0.618 2.409 1.00 97.69 142 HIS A O 1
ATOM 1098 N N . TYR A 1 143 ? -11.028 1.496 3.239 1.00 97.50 143 TYR A N 1
ATOM 1099 C CA . TYR A 1 143 ? -10.192 0.300 3.053 1.00 97.50 143 TYR A CA 1
ATOM 1100 C C . TYR A 1 143 ? -9.602 -0.259 4.349 1.00 97.50 143 TYR A C 1
ATOM 1102 O O . TYR A 1 143 ? -9.156 -1.405 4.381 1.00 97.50 143 TYR A O 1
ATOM 1110 N N . ALA A 1 144 ? -9.604 0.533 5.419 1.00 96.81 144 ALA A N 1
ATOM 1111 C CA . ALA A 1 144 ? -9.263 0.097 6.760 1.00 96.81 144 ALA A CA 1
ATOM 1112 C C . ALA A 1 144 ? -10.432 0.375 7.706 1.00 96.81 144 ALA A C 1
ATOM 1114 O O . ALA A 1 144 ? -11.124 1.391 7.584 1.00 96.81 144 ALA A O 1
ATOM 1115 N N . VAL A 1 145 ? -10.616 -0.511 8.683 1.00 96.88 145 VAL A N 1
ATOM 1116 C CA . VAL A 1 145 ? -11.615 -0.361 9.746 1.00 96.88 145 VAL A CA 1
ATOM 1117 C C . VAL A 1 145 ? -11.527 1.016 10.416 1.00 96.88 145 VAL A C 1
ATOM 1119 O O . VAL A 1 145 ? -10.456 1.626 10.460 1.00 96.88 145 VAL A O 1
ATOM 1122 N N . ALA A 1 146 ? -12.655 1.520 10.917 1.00 96.25 146 ALA A N 1
ATOM 1123 C CA . ALA A 1 146 ? -12.723 2.781 11.648 1.00 96.25 146 ALA A CA 1
ATOM 1124 C C . ALA A 1 146 ? -11.794 2.786 12.879 1.00 96.25 146 ALA A C 1
ATOM 1126 O O . ALA A 1 146 ? -11.491 1.735 13.447 1.00 96.25 146 ALA A O 1
ATOM 1127 N N . GLU A 1 147 ? -11.334 3.971 13.280 1.00 95.62 147 GLU A N 1
ATOM 1128 C CA . GLU A 1 147 ? -10.319 4.138 14.328 1.00 95.62 147 GLU A CA 1
ATOM 1129 C C . GLU A 1 147 ? -10.781 3.597 15.680 1.00 95.62 147 GLU A C 1
ATOM 1131 O O . GLU A 1 147 ? -10.069 2.826 16.320 1.00 95.62 147 GLU A O 1
ATOM 1136 N N . GLU A 1 148 ? -12.022 3.890 16.045 1.00 96.25 148 GLU A N 1
ATOM 1137 C CA . GLU A 1 148 ? -12.665 3.459 17.280 1.00 96.25 148 GLU A CA 1
ATOM 1138 C C . GLU A 1 148 ? -12.887 1.938 17.369 1.00 96.25 148 GLU A C 1
ATOM 1140 O O . GLU A 1 148 ? -13.104 1.405 18.454 1.00 96.25 148 GLU A O 1
ATOM 1145 N N . LYS A 1 149 ? -12.802 1.222 16.240 1.00 96.56 149 LYS A N 1
ATOM 1146 C CA . LYS A 1 149 ? -12.975 -0.239 16.151 1.00 96.56 149 LYS A CA 1
ATOM 1147 C C . LYS A 1 149 ? -11.671 -0.988 15.894 1.00 96.56 149 LYS A C 1
ATOM 1149 O O . LYS A 1 149 ? -11.696 -2.215 15.798 1.00 96.56 149 LYS A O 1
ATOM 1154 N N . PHE A 1 150 ? -10.544 -0.286 15.769 1.00 95.06 150 PHE A N 1
ATOM 1155 C CA . PHE A 1 150 ? -9.293 -0.887 15.308 1.00 95.06 150 PHE A CA 1
ATOM 1156 C C . PHE A 1 150 ? -8.813 -2.023 16.216 1.00 95.06 150 PHE A C 1
ATOM 1158 O O . PHE A 1 150 ? -8.500 -3.102 15.724 1.00 95.06 150 PHE A O 1
ATOM 1165 N N . GLU A 1 151 ? -8.823 -1.820 17.535 1.00 94.56 151 GLU A N 1
ATOM 1166 C CA . GLU A 1 151 ? -8.348 -2.823 18.500 1.00 94.56 151 GLU A CA 1
ATOM 1167 C C . GLU A 1 151 ? -9.215 -4.086 18.522 1.00 94.56 151 GLU A C 1
ATOM 1169 O O . GLU A 1 151 ? -8.716 -5.210 18.579 1.00 94.56 151 GLU A O 1
ATOM 1174 N N . GLU A 1 152 ? -10.538 -3.923 18.461 1.00 95.25 152 GLU A N 1
ATOM 1175 C CA . GLU A 1 152 ? -11.463 -5.056 18.403 1.00 95.25 152 GLU A CA 1
ATOM 1176 C C . GLU A 1 152 ? -11.301 -5.830 17.088 1.00 95.25 152 GLU A C 1
ATOM 1178 O O . GLU A 1 152 ? -11.318 -7.061 17.068 1.00 95.25 152 GLU A O 1
ATOM 1183 N N . ALA A 1 153 ? -11.108 -5.108 15.988 1.00 94.25 153 ALA A N 1
ATOM 1184 C CA . ALA A 1 153 ? -10.901 -5.680 14.671 1.00 94.25 153 ALA A CA 1
ATOM 1185 C C . ALA A 1 153 ? -9.544 -6.386 14.534 1.00 94.25 153 ALA A C 1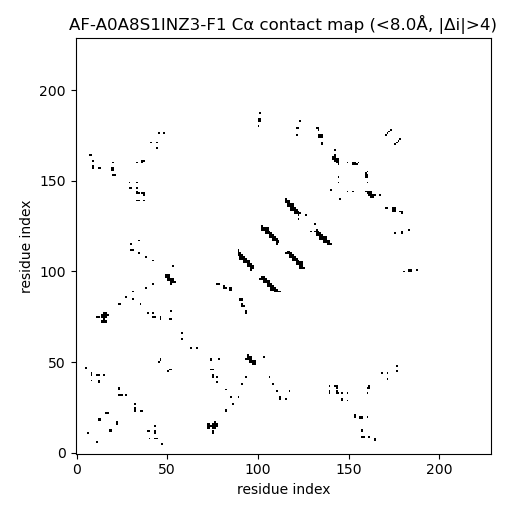
ATOM 1187 O O . ALA A 1 153 ? -9.488 -7.457 13.935 1.00 94.25 153 ALA A O 1
ATOM 1188 N N . ALA A 1 154 ? -8.472 -5.858 15.134 1.00 92.19 154 ALA A N 1
ATOM 1189 C CA . ALA A 1 154 ? -7.146 -6.476 15.117 1.00 92.19 154 ALA A CA 1
ATOM 1190 C C . ALA A 1 154 ? -7.156 -7.878 15.751 1.00 92.19 154 ALA A C 1
ATOM 1192 O O . ALA A 1 154 ? -6.506 -8.793 15.242 1.00 92.19 154 ALA A O 1
ATOM 1193 N N . LYS A 1 155 ? -7.972 -8.088 16.797 1.00 92.38 155 LYS A N 1
ATOM 1194 C CA . LYS A 1 155 ? -8.187 -9.410 17.422 1.00 92.38 155 LYS A CA 1
ATOM 1195 C C . LYS A 1 155 ? -8.814 -10.432 16.469 1.00 92.38 155 LYS A C 1
ATOM 1197 O O . LYS A 1 155 ? -8.636 -11.630 16.665 1.00 92.38 155 LYS A O 1
ATOM 1202 N N . LYS A 1 156 ? -9.535 -9.969 15.443 1.00 91.19 156 LYS A N 1
ATOM 1203 C CA . LYS A 1 156 ? -10.153 -10.797 14.392 1.00 91.19 156 LYS A CA 1
ATOM 1204 C C . LYS A 1 156 ? -9.198 -11.061 13.217 1.00 91.19 156 LYS A C 1
ATOM 1206 O O . LYS A 1 156 ? -9.594 -11.690 12.243 1.00 91.19 156 LYS A O 1
ATOM 1211 N N . GLY A 1 157 ? -7.947 -10.600 13.284 1.00 91.62 157 GLY A N 1
ATOM 1212 C CA . GLY A 1 157 ? -6.974 -10.784 12.210 1.00 91.62 157 GLY A CA 1
ATOM 1213 C C . GLY A 1 157 ? -7.110 -9.754 11.081 1.00 91.62 157 GLY A C 1
ATOM 1214 O O . GLY A 1 157 ? -7.758 -8.716 11.217 1.00 91.62 157 GLY A O 1
ATOM 1215 N N . TRP A 1 158 ? -6.486 -10.041 9.934 1.00 92.88 158 TRP A N 1
ATOM 1216 C CA . TRP A 1 158 ? -6.510 -9.151 8.763 1.00 92.88 158 TRP A CA 1
ATOM 1217 C C . TRP A 1 158 ? -7.914 -8.939 8.191 1.00 92.88 158 TRP A C 1
ATOM 1219 O O . TRP A 1 158 ? -8.204 -7.860 7.681 1.00 92.88 158 TRP A O 1
ATOM 1229 N N . GLU A 1 159 ? -8.787 -9.941 8.308 1.00 91.50 159 GLU A N 1
ATOM 1230 C CA . GLU A 1 159 ? -10.183 -9.867 7.865 1.00 91.50 159 GLU A CA 1
ATOM 1231 C C . GLU A 1 159 ? -10.981 -8.801 8.615 1.00 91.50 159 GLU A C 1
ATOM 1233 O O . GLU A 1 159 ? -11.848 -8.160 8.027 1.00 91.50 159 GLU A O 1
ATOM 1238 N N . GLY A 1 160 ? -10.666 -8.569 9.893 1.00 92.19 160 GLY A N 1
ATOM 1239 C CA . GLY A 1 160 ? -11.280 -7.494 10.667 1.00 92.19 160 GLY A CA 1
ATOM 1240 C C . GLY A 1 160 ? -10.754 -6.111 10.286 1.00 92.19 160 GLY A C 1
ATOM 1241 O O . GLY A 1 160 ? -11.501 -5.135 10.337 1.00 92.19 160 GLY A O 1
ATOM 1242 N N . LEU A 1 161 ? -9.473 -6.013 9.917 1.00 94.88 161 LEU A N 1
ATOM 1243 C CA . LEU A 1 161 ? -8.807 -4.733 9.668 1.00 94.88 161 LEU A CA 1
ATOM 1244 C C . LEU A 1 161 ? -9.038 -4.172 8.267 1.00 94.88 161 LEU A C 1
ATOM 1246 O O . LEU A 1 161 ? -9.095 -2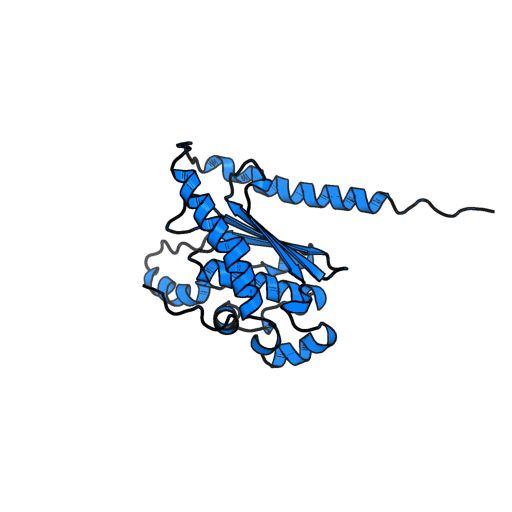.950 8.119 1.00 94.88 161 LEU A O 1
ATOM 1250 N N . VAL A 1 162 ? -9.138 -5.031 7.252 1.00 95.44 162 VAL A N 1
ATOM 1251 C CA . VAL A 1 162 ? -9.259 -4.609 5.853 1.00 95.44 162 VAL A CA 1
ATOM 1252 C C . VAL A 1 162 ? -10.714 -4.621 5.416 1.00 95.44 162 VAL A C 1
ATOM 1254 O O . VAL A 1 162 ? -11.374 -5.658 5.401 1.00 95.44 162 VAL A O 1
ATOM 1257 N N . THR A 1 163 ? -11.196 -3.467 4.975 1.00 96.00 163 THR A N 1
ATOM 1258 C CA . THR A 1 163 ? -12.533 -3.305 4.405 1.00 96.00 163 THR A CA 1
ATOM 1259 C C . THR A 1 163 ? -12.446 -3.160 2.884 1.00 96.00 163 THR A C 1
ATOM 1261 O O . THR A 1 163 ? -11.402 -2.833 2.324 1.00 96.00 163 THR A O 1
ATOM 1264 N N . SER A 1 164 ? -13.542 -3.448 2.177 1.00 95.81 164 SER A N 1
ATOM 1265 C CA . SER A 1 164 ? -13.652 -3.236 0.721 1.00 95.81 164 SER A CA 1
ATOM 1266 C C . SER A 1 164 ? -12.520 -3.862 -0.124 1.00 95.81 164 SER A C 1
ATOM 1268 O O . SER A 1 164 ? -12.043 -3.242 -1.076 1.00 95.81 164 SER A O 1
ATOM 1270 N N . GLN A 1 165 ? -12.099 -5.094 0.195 1.00 95.12 165 GLN A N 1
ATOM 1271 C CA . GLN A 1 165 ? -10.955 -5.771 -0.446 1.00 95.12 165 GLN A CA 1
ATOM 1272 C C . GLN A 1 165 ? -11.033 -5.804 -1.983 1.00 95.12 165 GLN A C 1
ATOM 1274 O O . GLN A 1 165 ? -10.050 -5.517 -2.658 1.00 95.12 165 GLN A O 1
ATOM 1279 N N . ASN A 1 166 ? -12.204 -6.098 -2.553 1.00 94.38 166 ASN A N 1
ATOM 1280 C CA . ASN A 1 166 ? -12.363 -6.139 -4.012 1.00 94.38 166 ASN A CA 1
ATOM 1281 C C . ASN A 1 166 ? -12.171 -4.750 -4.637 1.00 94.38 166 ASN A C 1
ATOM 1283 O O . ASN A 1 166 ? -11.486 -4.598 -5.638 1.00 94.38 166 ASN A O 1
ATOM 1287 N N . ARG A 1 167 ? -12.687 -3.705 -3.982 1.00 95.62 167 ARG A N 1
ATOM 1288 C CA . ARG A 1 167 ? -12.587 -2.330 -4.479 1.00 95.62 167 ARG A CA 1
ATOM 1289 C C . ARG A 1 167 ? -11.147 -1.819 -4.487 1.00 95.62 167 ARG A C 1
ATOM 1291 O O . ARG A 1 167 ? -10.766 -1.108 -5.414 1.00 95.62 167 ARG A O 1
ATOM 1298 N N . ILE A 1 168 ? -10.351 -2.133 -3.458 1.00 95.75 168 ILE A N 1
ATOM 1299 C CA . ILE A 1 168 ? -8.938 -1.724 -3.454 1.00 95.75 168 ILE A CA 1
ATOM 1300 C C . ILE A 1 168 ? -8.154 -2.464 -4.543 1.00 95.75 168 ILE A C 1
ATOM 1302 O O . ILE A 1 168 ? -7.320 -1.841 -5.195 1.00 95.75 168 ILE A O 1
ATOM 1306 N N . TRP A 1 169 ? -8.477 -3.736 -4.795 1.00 94.81 169 TRP A N 1
ATOM 1307 C CA . TRP A 1 169 ? -7.921 -4.511 -5.902 1.00 94.81 169 TRP A CA 1
ATOM 1308 C C . TRP A 1 169 ? -8.233 -3.894 -7.261 1.00 94.81 169 TRP A C 1
ATOM 1310 O O . TRP A 1 169 ? -7.305 -3.631 -8.022 1.00 94.81 169 TRP A O 1
ATOM 1320 N N . ASP A 1 170 ? -9.505 -3.612 -7.541 1.00 95.44 170 ASP A N 1
ATOM 1321 C CA . ASP A 1 170 ? -9.937 -3.051 -8.824 1.00 95.44 170 ASP A CA 1
ATOM 1322 C C . ASP A 1 170 ? -9.261 -1.702 -9.095 1.00 95.44 170 ASP A C 1
ATOM 1324 O O . ASP A 1 170 ? -8.736 -1.458 -10.186 1.00 95.44 170 ASP A O 1
ATOM 1328 N N . ASN A 1 171 ? -9.198 -0.845 -8.070 1.00 96.69 171 ASN A N 1
ATOM 1329 C CA . ASN A 1 171 ? -8.535 0.452 -8.158 1.00 96.69 171 ASN A CA 1
ATOM 1330 C C . ASN A 1 171 ? -7.022 0.306 -8.348 1.00 96.69 171 ASN A C 1
ATOM 1332 O O . ASN A 1 171 ? -6.430 0.972 -9.196 1.00 96.69 171 ASN A O 1
ATOM 1336 N N . PHE A 1 172 ? -6.375 -0.562 -7.572 1.00 96.69 172 PHE A N 1
ATOM 1337 C CA . PHE A 1 172 ? -4.944 -0.799 -7.708 1.00 96.69 172 PHE A CA 1
ATOM 1338 C C . PHE A 1 172 ? -4.604 -1.357 -9.093 1.00 96.69 172 PHE A C 1
ATOM 1340 O O . PHE A 1 172 ? -3.659 -0.892 -9.733 1.00 96.69 172 PHE A O 1
ATOM 1347 N N . TYR A 1 173 ? -5.382 -2.317 -9.587 1.00 95.06 173 TYR A N 1
ATOM 1348 C CA . TYR A 1 173 ? -5.147 -2.912 -10.892 1.00 95.06 173 TYR A CA 1
ATOM 1349 C C . TYR A 1 173 ? -5.268 -1.870 -12.007 1.00 95.06 173 TYR A C 1
ATOM 1351 O O . TYR A 1 173 ? -4.302 -1.661 -12.747 1.00 95.06 173 TYR A O 1
ATOM 1359 N N . SER A 1 174 ? -6.403 -1.163 -12.035 1.00 94.75 174 SER A N 1
ATOM 1360 C CA . SER A 1 174 ? -6.772 -0.214 -13.092 1.00 94.75 174 SER A CA 1
ATOM 1361 C C . SER A 1 174 ? -5.892 1.035 -13.123 1.00 94.75 174 SER A C 1
ATOM 1363 O O . SER A 1 174 ? -5.591 1.548 -14.197 1.00 94.75 174 SER A O 1
ATOM 1365 N N . TYR A 1 175 ? -5.477 1.546 -11.958 1.00 96.25 175 TYR A N 1
ATOM 1366 C CA . TYR A 1 175 ? -4.763 2.827 -11.871 1.00 96.25 175 TYR A CA 1
ATOM 1367 C C . TYR A 1 175 ? -3.264 2.691 -11.610 1.00 96.25 175 TYR A C 1
ATOM 1369 O O . TYR A 1 175 ? -2.519 3.618 -11.923 1.00 96.25 175 TYR A O 1
ATOM 1377 N N . ILE A 1 176 ? -2.806 1.564 -11.057 1.00 95.88 176 ILE A N 1
ATOM 1378 C CA . ILE A 1 176 ? -1.393 1.357 -10.724 1.00 95.88 176 ILE A CA 1
ATOM 1379 C C . ILE A 1 176 ? -0.783 0.255 -11.582 1.00 95.88 176 ILE A C 1
ATOM 1381 O O . ILE A 1 176 ? 0.061 0.554 -12.423 1.00 95.88 176 ILE A O 1
ATOM 1385 N N . SER A 1 177 ? -1.173 -1.008 -11.390 1.00 94.31 177 SER A N 1
ATOM 1386 C CA . SER A 1 177 ? -0.394 -2.127 -11.941 1.00 94.31 177 SER A CA 1
ATOM 1387 C C . SER A 1 177 ? -0.436 -2.200 -13.469 1.00 94.31 177 SER A C 1
ATOM 1389 O O . SER A 1 177 ? 0.617 -2.265 -14.103 1.00 94.31 177 SER A O 1
ATOM 1391 N N . GLU A 1 178 ? -1.624 -2.125 -14.076 1.00 94.00 178 GLU A N 1
ATOM 1392 C CA . GLU A 1 178 ? -1.779 -2.268 -15.522 1.00 94.00 178 GLU A CA 1
ATOM 1393 C C . GLU A 1 178 ? -1.180 -1.063 -16.272 1.00 94.00 178 GLU A C 1
ATOM 1395 O O . GLU A 1 178 ? -0.410 -1.273 -17.217 1.00 94.00 178 GLU A O 1
ATOM 1400 N N . PRO A 1 179 ? -1.426 0.203 -15.867 1.00 93.62 179 PRO A N 1
ATOM 1401 C CA . PRO A 1 179 ? -0.781 1.344 -16.513 1.00 93.62 179 PRO A CA 1
ATOM 1402 C C . PRO A 1 179 ? 0.741 1.354 -16.332 1.00 93.62 179 PRO A C 1
ATOM 1404 O O . PRO A 1 179 ? 1.455 1.709 -17.269 1.00 93.62 179 PRO A O 1
ATOM 1407 N N . LEU A 1 180 ? 1.252 0.948 -15.164 1.00 92.75 180 LEU A N 1
ATOM 1408 C CA . LEU A 1 180 ? 2.691 0.908 -14.901 1.00 92.75 180 LEU A CA 1
ATOM 1409 C C . LEU A 1 180 ? 3.403 -0.113 -15.790 1.00 92.75 180 LEU A C 1
ATOM 1411 O O . LEU A 1 180 ? 4.401 0.233 -16.416 1.00 92.75 180 LEU A O 1
ATOM 1415 N N . ILE A 1 181 ? 2.882 -1.343 -15.870 1.00 92.31 181 ILE A N 1
ATOM 1416 C CA . ILE A 1 181 ? 3.456 -2.408 -16.706 1.00 92.31 181 ILE A CA 1
ATOM 1417 C C . ILE A 1 181 ? 3.456 -1.980 -18.175 1.00 92.31 181 ILE A C 1
ATOM 1419 O O . ILE A 1 181 ? 4.471 -2.113 -18.857 1.00 92.31 181 ILE A O 1
ATOM 1423 N N . ARG A 1 182 ? 2.346 -1.405 -18.652 1.00 91.38 182 ARG A N 1
ATOM 1424 C CA . ARG A 1 182 ? 2.219 -0.908 -20.028 1.00 91.38 182 ARG A CA 1
ATOM 1425 C C . ARG A 1 182 ? 3.252 0.173 -20.345 1.00 91.38 182 ARG A C 1
ATOM 1427 O O . ARG A 1 182 ? 3.956 0.052 -21.340 1.00 91.38 182 ARG A O 1
ATOM 1434 N N . LYS A 1 183 ? 3.377 1.193 -19.484 1.00 89.62 183 LYS A N 1
ATOM 1435 C CA . LYS A 1 183 ? 4.362 2.276 -19.648 1.00 89.62 183 LYS A CA 1
ATOM 1436 C C . LYS A 1 183 ? 5.800 1.749 -19.639 1.00 89.62 183 LYS A C 1
ATOM 1438 O O . LYS A 1 183 ? 6.585 2.127 -20.498 1.00 89.62 183 LYS A O 1
ATOM 1443 N N . ALA A 1 184 ? 6.130 0.868 -18.696 1.00 88.38 184 ALA A N 1
ATOM 1444 C CA . ALA A 1 184 ? 7.472 0.300 -18.564 1.00 88.38 184 ALA A CA 1
ATOM 1445 C C . ALA A 1 184 ? 7.837 -0.678 -19.694 1.00 88.38 184 ALA A C 1
ATOM 1447 O O . ALA A 1 184 ? 9.010 -0.897 -19.959 1.00 88.38 184 ALA A O 1
ATOM 1448 N N . SER A 1 185 ? 6.846 -1.269 -20.369 1.00 87.94 185 SER A N 1
ATOM 1449 C CA . SER A 1 185 ? 7.096 -2.110 -21.549 1.00 87.94 185 SER A CA 1
ATOM 1450 C C . SER A 1 185 ? 7.422 -1.268 -22.788 1.00 87.94 185 SER A C 1
ATOM 1452 O O . SER A 1 185 ? 8.142 -1.722 -23.664 1.00 87.94 185 SER A O 1
ATOM 1454 N N . GLN A 1 186 ? 6.903 -0.039 -22.862 1.00 84.69 186 GLN A N 1
ATOM 1455 C CA . GLN A 1 186 ? 7.119 0.875 -23.991 1.00 84.69 186 GLN A CA 1
ATOM 1456 C C . GLN A 1 186 ? 8.445 1.644 -23.900 1.00 84.69 186 GLN A C 1
ATOM 1458 O O . GLN A 1 186 ? 8.937 2.136 -24.912 1.00 84.69 186 GLN A O 1
ATOM 1463 N N . SER A 1 187 ? 9.030 1.784 -22.705 1.00 70.94 187 SER A N 1
ATOM 1464 C CA . SER A 1 187 ? 10.288 2.519 -22.520 1.00 70.94 187 SER A CA 1
ATOM 1465 C C . SER A 1 187 ? 11.509 1.791 -23.095 1.00 70.94 187 SER A C 1
ATOM 1467 O O .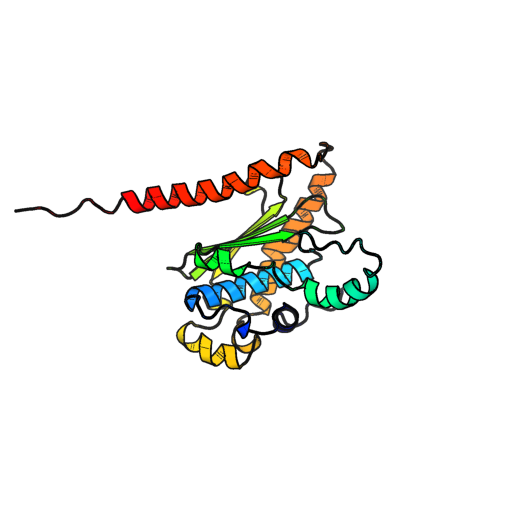 SER A 1 187 ? 12.470 2.458 -23.482 1.00 70.94 187 SER A O 1
ATOM 1469 N N . ASP A 1 188 ? 11.457 0.461 -23.205 1.00 61.75 188 ASP A N 1
ATOM 1470 C CA . ASP A 1 188 ? 12.557 -0.375 -23.713 1.00 61.75 188 ASP A CA 1
ATOM 1471 C C . ASP A 1 188 ? 12.758 -0.229 -25.235 1.00 61.75 188 ASP A C 1
ATOM 1473 O O . ASP A 1 188 ? 13.859 -0.401 -25.751 1.00 61.75 188 ASP A O 1
ATOM 1477 N N . GLU A 1 189 ? 11.717 0.178 -25.969 1.00 56.47 189 GLU A N 1
ATOM 1478 C CA . GLU A 1 189 ? 11.764 0.318 -27.432 1.00 56.47 189 GLU A CA 1
ATOM 1479 C C . GLU A 1 189 ? 12.426 1.631 -27.902 1.00 56.47 189 GLU A C 1
ATOM 1481 O O . GLU A 1 189 ? 12.690 1.796 -29.093 1.00 56.47 189 GLU A O 1
ATOM 1486 N N . GLY A 1 190 ? 12.711 2.575 -26.990 1.00 48.53 190 GLY A N 1
ATOM 1487 C CA . GLY A 1 190 ? 13.037 3.960 -27.359 1.00 48.53 190 GLY A CA 1
ATOM 1488 C C . GLY A 1 190 ? 14.364 4.547 -26.869 1.00 48.53 190 GLY A C 1
ATOM 1489 O O . GLY A 1 190 ? 14.759 5.587 -27.387 1.00 48.53 190 GLY A O 1
ATOM 1490 N N . ASN A 1 191 ? 15.063 3.957 -25.891 1.00 46.00 191 ASN A N 1
ATOM 1491 C CA . ASN A 1 191 ? 16.248 4.594 -25.291 1.00 46.00 191 ASN A CA 1
ATOM 1492 C C . ASN A 1 191 ? 17.324 3.582 -24.867 1.00 46.00 191 ASN A C 1
ATOM 1494 O O . ASN A 1 191 ? 17.412 3.189 -23.706 1.00 46.00 191 ASN A O 1
ATOM 1498 N N . GLY A 1 192 ? 18.221 3.240 -25.794 1.00 42.66 192 GLY A N 1
ATOM 1499 C CA . GLY A 1 192 ? 19.504 2.603 -25.482 1.00 42.66 192 GLY A CA 1
ATOM 1500 C C . GLY A 1 192 ? 20.447 3.572 -24.761 1.00 42.66 192 GLY A C 1
ATOM 1501 O O . GLY A 1 192 ? 21.378 4.096 -25.366 1.00 42.66 192 GLY A O 1
ATOM 1502 N N . ILE A 1 193 ? 20.191 3.857 -23.482 1.00 48.75 193 ILE A N 1
ATOM 1503 C CA . ILE A 1 193 ? 21.094 4.648 -22.637 1.00 48.75 193 ILE A CA 1
ATOM 1504 C C . ILE A 1 193 ? 21.688 3.732 -21.565 1.00 48.75 193 ILE A C 1
ATOM 1506 O O . ILE A 1 193 ? 20.990 3.293 -20.654 1.00 48.75 193 ILE A O 1
ATOM 1510 N N . ASP A 1 194 ? 22.994 3.485 -21.691 1.00 45.28 194 ASP A N 1
ATOM 1511 C CA . ASP A 1 194 ? 23.853 2.699 -20.800 1.00 45.28 194 ASP A CA 1
ATOM 1512 C C . ASP A 1 194 ? 23.520 2.863 -19.306 1.00 45.28 194 ASP A C 1
ATOM 1514 O O . ASP A 1 194 ? 23.836 3.867 -18.654 1.00 45.28 194 ASP A O 1
ATOM 1518 N N . GLY A 1 195 ? 22.915 1.820 -18.737 1.00 42.97 195 GLY A N 1
ATOM 1519 C CA . GLY A 1 195 ? 22.617 1.688 -17.315 1.00 42.97 195 GLY A CA 1
ATOM 1520 C C . GLY A 1 195 ? 23.864 1.374 -16.491 1.00 42.97 195 GLY A C 1
ATOM 1521 O O . GLY A 1 195 ? 24.019 0.265 -15.988 1.00 42.97 195 GLY A O 1
ATOM 1522 N N . SER A 1 196 ? 24.762 2.347 -16.319 1.00 37.94 196 SER A N 1
ATOM 1523 C CA . SER A 1 196 ? 25.891 2.193 -15.398 1.00 37.94 196 SER A CA 1
ATOM 1524 C C . SER A 1 196 ? 25.436 2.395 -13.935 1.00 37.94 196 SER A C 1
ATOM 1526 O O . SER A 1 196 ? 24.908 3.461 -13.592 1.00 37.94 196 SER A O 1
ATOM 1528 N N . PRO A 1 197 ? 25.661 1.426 -13.024 1.00 43.16 197 PRO A N 1
ATOM 1529 C CA . PRO A 1 197 ? 25.156 1.440 -11.640 1.00 43.16 197 PRO A CA 1
ATOM 1530 C C . PRO A 1 197 ? 25.768 2.528 -10.727 1.00 43.16 197 PRO A C 1
ATOM 1532 O O . PRO A 1 197 ? 25.377 2.665 -9.566 1.00 43.16 197 PRO A O 1
ATOM 1535 N N . GLY A 1 198 ? 26.702 3.344 -11.227 1.00 38.31 198 GLY A N 1
ATOM 1536 C CA . GLY A 1 198 ? 27.455 4.332 -10.442 1.00 38.31 198 GLY A CA 1
ATOM 1537 C C . GLY A 1 198 ? 26.697 5.604 -10.028 1.00 38.31 198 GLY A C 1
ATOM 1538 O O . GLY A 1 198 ? 27.111 6.275 -9.085 1.00 38.31 198 GLY A O 1
ATOM 1539 N N . ARG A 1 199 ? 25.566 5.951 -10.663 1.00 44.16 199 ARG A N 1
ATOM 1540 C CA . ARG A 1 199 ? 24.812 7.199 -10.361 1.00 44.16 199 ARG A CA 1
ATOM 1541 C C . ARG A 1 199 ? 23.749 7.058 -9.254 1.00 44.16 199 ARG A C 1
ATOM 1543 O O . ARG A 1 199 ? 23.072 8.019 -8.896 1.00 44.16 199 ARG A O 1
ATOM 1550 N N . PHE A 1 200 ? 23.650 5.872 -8.656 1.00 48.00 200 PHE A N 1
ATOM 1551 C CA . PHE A 1 200 ? 22.605 5.437 -7.721 1.00 4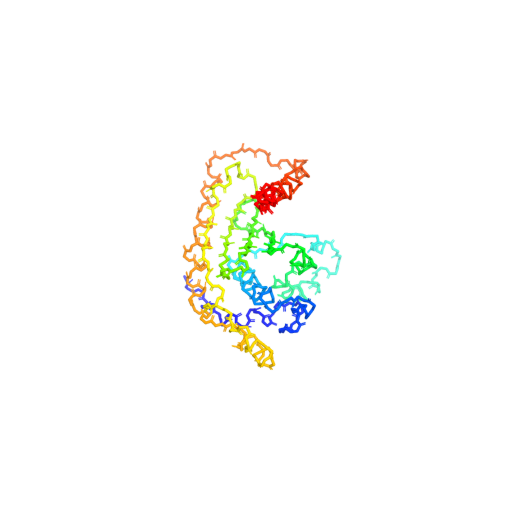8.00 200 PHE A CA 1
ATOM 1552 C C . PHE A 1 200 ? 22.552 6.175 -6.365 1.00 48.00 200 PHE A C 1
ATOM 1554 O O . PHE A 1 200 ? 21.502 6.205 -5.723 1.00 48.00 200 PHE A O 1
ATOM 1561 N N . ARG A 1 201 ? 23.652 6.779 -5.891 1.00 38.44 201 ARG A N 1
ATOM 1562 C CA . ARG A 1 201 ? 23.729 7.308 -4.511 1.00 38.44 201 ARG A CA 1
ATOM 1563 C C . ARG A 1 201 ? 23.233 8.746 -4.312 1.00 38.44 201 ARG A C 1
ATOM 1565 O O . ARG A 1 201 ? 22.973 9.114 -3.174 1.00 38.44 201 ARG A O 1
ATOM 1572 N N . GLN A 1 202 ? 23.061 9.552 -5.361 1.00 40.09 202 GLN A N 1
ATOM 1573 C CA . GLN A 1 202 ? 22.728 10.980 -5.194 1.00 40.09 202 GLN A CA 1
ATOM 1574 C C . GLN A 1 202 ? 21.220 11.294 -5.207 1.00 40.09 202 GLN A C 1
ATOM 1576 O O . GLN A 1 202 ? 20.798 12.265 -4.584 1.00 40.09 202 GLN A O 1
ATOM 1581 N N . ALA A 1 203 ? 20.384 10.469 -5.847 1.00 41.75 203 ALA A N 1
ATOM 1582 C CA . ALA A 1 203 ? 18.957 10.778 -6.015 1.00 41.75 203 ALA A CA 1
ATOM 1583 C C . ALA A 1 203 ? 18.105 10.539 -4.750 1.00 41.75 203 ALA A C 1
ATOM 1585 O O . ALA A 1 203 ? 17.130 11.252 -4.516 1.00 41.75 203 ALA A O 1
ATOM 1586 N N . VAL A 1 204 ? 18.469 9.563 -3.909 1.00 40.47 204 VAL A N 1
ATOM 1587 C CA . VAL A 1 204 ? 17.698 9.220 -2.694 1.00 40.47 204 VAL A CA 1
ATOM 1588 C C . VAL A 1 204 ? 17.811 10.322 -1.632 1.00 40.47 204 VAL A C 1
ATOM 1590 O O . VAL A 1 204 ? 16.841 10.618 -0.940 1.00 40.47 204 VAL A O 1
ATOM 1593 N N . THR A 1 205 ? 18.948 11.015 -1.569 1.00 41.53 205 THR A N 1
ATOM 1594 C CA . THR A 1 205 ? 19.170 12.137 -0.644 1.00 41.53 205 THR A CA 1
ATOM 1595 C C . THR A 1 205 ? 18.380 13.393 -1.029 1.00 41.53 205 THR A C 1
A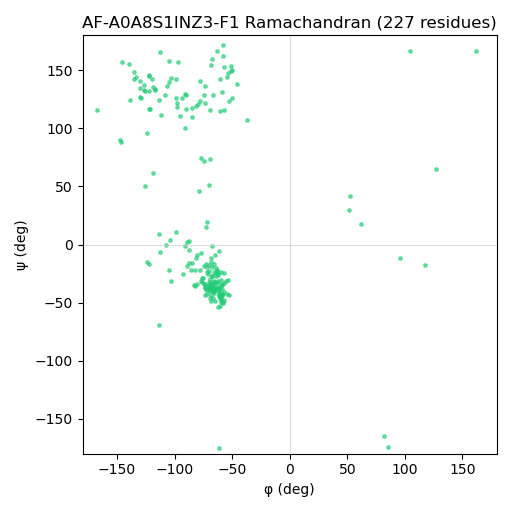TOM 1597 O O . THR A 1 205 ? 18.172 14.266 -0.190 1.00 41.53 205 THR A O 1
ATOM 1600 N N . PHE A 1 206 ? 17.932 13.509 -2.285 1.00 39.53 206 PHE A N 1
ATOM 1601 C CA . PHE A 1 206 ? 17.232 14.700 -2.774 1.00 39.53 206 PHE A CA 1
ATOM 1602 C C . PHE A 1 206 ? 15.737 14.692 -2.416 1.00 39.53 206 PHE A C 1
ATOM 1604 O O . PHE A 1 206 ? 15.182 15.728 -2.064 1.00 39.53 206 PHE A O 1
ATOM 1611 N N . ILE A 1 207 ? 15.095 13.517 -2.413 1.00 44.34 207 ILE A N 1
ATOM 1612 C CA . ILE A 1 207 ? 13.660 13.382 -2.100 1.00 44.34 207 ILE A CA 1
ATOM 1613 C C . ILE A 1 207 ? 13.396 13.657 -0.614 1.00 44.34 207 ILE A C 1
ATOM 1615 O O . ILE A 1 207 ? 12.474 14.396 -0.288 1.00 44.34 207 ILE A O 1
ATOM 1619 N N . ALA A 1 208 ? 14.271 13.180 0.278 1.00 40.34 208 ALA A N 1
ATOM 1620 C CA . ALA A 1 208 ? 14.181 13.491 1.706 1.00 40.34 208 ALA A CA 1
ATOM 1621 C C . ALA A 1 208 ? 14.343 14.997 2.005 1.00 40.34 208 ALA A C 1
ATOM 1623 O O . ALA A 1 208 ? 13.816 15.487 2.999 1.00 40.34 208 ALA A O 1
ATOM 1624 N N . LYS A 1 209 ? 15.042 15.755 1.146 1.00 32.56 209 LYS A N 1
ATOM 1625 C CA . LYS A 1 209 ? 15.238 17.200 1.337 1.00 32.56 209 LYS A CA 1
ATOM 1626 C C . LYS A 1 209 ? 14.040 18.041 0.893 1.00 32.56 209 LYS A C 1
ATOM 1628 O O . LYS A 1 209 ? 13.767 19.050 1.533 1.00 32.56 209 LYS A O 1
ATOM 1633 N N . ILE A 1 210 ? 13.306 17.640 -0.147 1.00 40.81 210 ILE A N 1
ATOM 1634 C CA . ILE A 1 210 ? 12.148 18.417 -0.629 1.00 40.81 210 ILE A CA 1
ATOM 1635 C C . ILE A 1 210 ? 10.994 18.372 0.387 1.00 40.81 210 ILE A C 1
ATOM 1637 O O . ILE A 1 210 ? 10.388 19.409 0.657 1.00 40.81 210 ILE A O 1
ATOM 1641 N N . SER A 1 211 ? 10.752 17.226 1.033 1.00 34.69 211 SER A N 1
ATOM 1642 C CA . SER A 1 211 ? 9.698 17.105 2.054 1.00 34.69 211 SER A CA 1
ATOM 1643 C C . SER A 1 211 ? 9.979 17.942 3.313 1.00 34.69 211 SER A C 1
ATOM 1645 O O . SER A 1 211 ? 9.051 18.471 3.920 1.00 34.69 211 SER A O 1
ATOM 1647 N N . VAL A 1 212 ? 11.253 18.145 3.676 1.00 39.19 212 VAL A N 1
ATOM 1648 C CA . VAL A 1 212 ? 11.640 18.996 4.820 1.00 39.19 212 VAL A CA 1
ATOM 1649 C C . VAL A 1 212 ? 11.455 20.486 4.510 1.00 39.19 212 VAL A C 1
ATOM 1651 O O . VAL A 1 212 ? 11.001 21.239 5.368 1.00 39.19 212 VAL A O 1
ATOM 1654 N N . VAL A 1 213 ? 11.738 20.929 3.280 1.00 38.03 213 VAL A N 1
ATOM 1655 C CA . VAL A 1 213 ? 11.584 22.347 2.896 1.00 38.03 213 VAL A CA 1
ATOM 1656 C C . VAL A 1 213 ? 10.108 22.761 2.831 1.00 38.03 213 VAL A C 1
ATOM 1658 O O . VAL A 1 213 ? 9.763 23.858 3.271 1.00 38.03 213 VAL A O 1
ATOM 1661 N N . ALA A 1 214 ? 9.219 21.877 2.367 1.00 37.72 214 ALA A N 1
ATOM 1662 C CA . ALA A 1 214 ? 7.780 22.150 2.347 1.00 37.72 214 ALA A CA 1
ATOM 1663 C C . ALA A 1 214 ? 7.172 22.252 3.763 1.00 37.72 214 ALA A C 1
ATOM 1665 O O . ALA A 1 214 ? 6.285 23.075 3.994 1.00 37.72 214 ALA A O 1
ATOM 1666 N N . LEU A 1 215 ? 7.684 21.481 4.731 1.00 39.44 215 LEU A N 1
ATOM 1667 C CA . LEU A 1 215 ? 7.204 21.508 6.117 1.00 39.44 215 LEU A CA 1
ATOM 1668 C C . LEU A 1 215 ? 7.651 22.777 6.872 1.00 39.44 215 LEU A C 1
ATOM 1670 O O . LEU A 1 215 ? 6.876 23.346 7.639 1.00 39.44 215 LEU A O 1
ATOM 1674 N N . VAL A 1 216 ? 8.869 23.273 6.614 1.00 43.69 216 VAL A N 1
ATOM 1675 C CA . VAL A 1 216 ? 9.382 24.514 7.231 1.00 43.69 216 VAL A CA 1
ATOM 1676 C C . VAL A 1 216 ? 8.671 25.758 6.680 1.00 43.69 216 VAL A C 1
ATOM 1678 O O . VAL A 1 216 ? 8.380 26.682 7.438 1.00 43.69 216 VAL A O 1
ATOM 1681 N N . ALA A 1 217 ? 8.310 25.771 5.393 1.00 44.38 217 ALA A N 1
ATOM 1682 C CA . ALA A 1 217 ? 7.555 26.877 4.799 1.00 44.38 217 ALA A CA 1
ATOM 1683 C C . ALA A 1 217 ? 6.111 26.974 5.333 1.00 44.38 217 ALA A C 1
ATOM 1685 O O . ALA A 1 217 ? 5.595 28.077 5.506 1.00 44.38 217 ALA A O 1
ATOM 1686 N N . ALA A 1 218 ? 5.474 25.842 5.655 1.00 45.06 218 ALA A N 1
ATOM 1687 C CA . ALA A 1 218 ? 4.130 25.824 6.236 1.00 45.06 218 ALA A CA 1
ATOM 1688 C C . ALA A 1 218 ? 4.110 26.221 7.728 1.00 45.06 218 ALA A C 1
ATOM 1690 O O . ALA A 1 218 ? 3.131 26.801 8.193 1.00 45.06 218 ALA A O 1
ATOM 1691 N N . GLY A 1 219 ? 5.193 25.961 8.474 1.00 38.03 219 GLY A N 1
ATOM 1692 C CA . GLY A 1 219 ? 5.310 26.317 9.895 1.00 38.03 219 GLY A CA 1
ATOM 1693 C C . GLY A 1 219 ? 5.628 27.793 10.174 1.00 38.03 219 GLY A C 1
ATOM 1694 O O . GLY A 1 219 ? 5.329 28.287 11.258 1.00 38.03 219 GLY A O 1
ATOM 1695 N N . ALA A 1 220 ? 6.194 28.525 9.209 1.00 44.72 220 ALA A N 1
ATOM 1696 C CA . ALA A 1 220 ? 6.546 29.939 9.379 1.00 44.72 220 ALA A CA 1
ATOM 1697 C C . ALA A 1 220 ? 5.359 30.911 9.194 1.00 44.72 220 ALA A C 1
ATOM 1699 O O . ALA A 1 220 ? 5.470 32.088 9.534 1.00 44.72 220 ALA A O 1
ATOM 1700 N N . ALA A 1 221 ? 4.215 30.446 8.681 1.00 46.09 221 ALA A N 1
ATOM 1701 C CA . ALA A 1 221 ? 3.069 31.302 8.360 1.00 46.09 221 ALA A CA 1
ATOM 1702 C C . ALA A 1 221 ? 2.093 31.541 9.534 1.00 46.09 221 ALA A C 1
ATOM 1704 O O . ALA A 1 221 ? 1.161 32.333 9.397 1.00 46.09 221 ALA A O 1
ATOM 1705 N N . THR A 1 222 ? 2.282 30.897 10.692 1.00 47.34 222 THR A N 1
ATOM 1706 C CA . THR A 1 222 ? 1.271 30.875 11.771 1.00 47.34 222 THR A CA 1
ATOM 1707 C C . THR A 1 222 ? 1.550 31.789 12.969 1.00 47.34 222 THR A C 1
ATOM 1709 O O . THR A 1 222 ? 0.753 31.801 13.904 1.00 47.34 222 THR A O 1
ATOM 1712 N N . VAL A 1 223 ? 2.611 32.606 12.964 1.00 49.91 223 VAL A N 1
ATOM 1713 C CA . VAL A 1 223 ? 2.940 33.500 14.099 1.00 49.91 223 VAL A CA 1
ATOM 1714 C C . VAL A 1 223 ? 2.915 34.972 13.691 1.00 49.91 223 VAL A C 1
ATOM 1716 O O . VAL A 1 223 ? 3.915 35.666 13.787 1.00 49.91 223 VAL A O 1
ATOM 1719 N N . VAL A 1 224 ? 1.762 35.484 13.254 1.00 52.72 224 VAL A N 1
ATOM 1720 C CA . VAL A 1 224 ? 1.460 36.924 13.361 1.00 52.72 224 VAL A CA 1
ATOM 1721 C C . VAL A 1 224 ? -0.042 37.102 13.573 1.00 52.72 224 VAL A C 1
ATOM 1723 O O . VAL A 1 224 ? -0.798 37.238 12.615 1.00 52.72 224 VAL A O 1
ATOM 1726 N N . ARG A 1 225 ? -0.498 37.123 14.831 1.00 47.28 225 ARG A N 1
ATOM 1727 C CA . ARG A 1 225 ? -1.722 37.845 15.224 1.00 47.28 225 ARG A CA 1
ATOM 1728 C C . ARG A 1 225 ? -1.827 37.966 16.744 1.00 47.28 225 ARG A C 1
ATOM 1730 O O . ARG A 1 225 ? -2.038 36.975 17.427 1.00 47.28 225 ARG A O 1
ATOM 1737 N N . GLY A 1 226 ? -1.775 39.206 17.235 1.00 39.03 226 GLY A N 1
ATOM 1738 C CA . GLY A 1 226 ? -2.500 39.583 18.450 1.00 39.03 226 GLY A CA 1
ATOM 1739 C C . GLY A 1 226 ? -1.704 40.245 19.571 1.00 39.03 226 GLY A C 1
ATOM 1740 O O . GLY A 1 226 ? -1.679 39.726 20.677 1.00 39.03 226 GLY A O 1
ATOM 1741 N N . THR A 1 227 ? -1.174 41.447 19.346 1.00 47.06 227 THR A N 1
ATOM 1742 C CA . THR A 1 227 ? -1.025 42.442 20.423 1.00 47.06 227 THR A CA 1
ATOM 1743 C C . THR A 1 227 ? -1.731 43.729 20.002 1.00 47.06 227 THR A C 1
ATOM 1745 O O . THR A 1 227 ? -1.187 44.554 19.274 1.00 47.06 227 THR A O 1
ATOM 1748 N N . ARG A 1 228 ? -2.984 43.893 20.437 1.00 51.44 228 ARG A N 1
ATOM 1749 C CA . ARG A 1 228 ? -3.641 45.204 20.511 1.00 51.44 228 ARG A CA 1
ATOM 1750 C C . ARG A 1 228 ? -3.878 45.517 21.985 1.00 51.44 228 ARG A C 1
ATOM 1752 O O . ARG A 1 228 ? -4.462 44.696 22.688 1.00 51.44 228 ARG A O 1
ATOM 1759 N N . ARG A 1 229 ? -3.366 46.668 22.416 1.00 61.06 229 ARG A N 1
ATOM 1760 C CA . ARG A 1 229 ? -3.868 47.418 23.569 1.00 61.06 229 ARG A CA 1
ATOM 1761 C C . ARG A 1 229 ? -4.969 48.349 23.085 1.00 61.06 229 ARG A C 1
ATOM 1763 O O . ARG A 1 229 ? -4.875 48.762 21.905 1.00 61.06 229 ARG A O 1
#

Sequence (229 aa):
MAGPGPGPLTDLLARALPAGPSSIDDSLPVCRRRCAVVALSLHCMMVWSGFRRAGKEEPGGPLGWMAALAGRRRRYAPPERWLEMAASTPEWYFRYTHPNLPGLFLLGCSVQESTMRMIVHVREQGWRDFNAGVMLGLDVGHYAVAEEKFEEAAKKGWEGLVTSQNRIWDNFYSYISEPLIRKASQSDEGNGIDGSPGRFRQAVTFIAKISVVALVAAGAATVVRGTRR

Solvent-accessible surface area (backbone atoms only — not comparable to full-atom values): 13474 Å² total; per-residue (Å²): 132,86,67,83,70,85,67,61,64,48,64,46,51,54,40,14,55,62,67,42,50,84,57,52,64,80,88,47,57,62,73,55,45,42,48,48,54,52,52,51,50,54,51,35,51,45,36,71,73,59,35,40,76,57,69,100,74,74,65,88,50,101,59,32,70,64,50,49,64,59,40,63,47,48,57,44,28,68,66,84,67,56,62,60,51,44,75,78,40,62,41,42,78,47,45,24,35,39,94,89,39,81,68,39,34,39,42,39,38,41,49,44,77,94,76,42,34,32,44,34,39,38,32,59,64,80,59,85,51,82,80,73,42,35,63,45,81,43,58,44,74,62,40,17,48,54,74,96,47,39,71,69,19,41,77,61,30,52,69,41,36,50,36,54,60,68,60,55,48,53,49,43,40,67,43,40,53,54,52,47,54,54,54,44,59,56,52,74,82,75,60,98,66,87,86,68,81,81,71,68,76,63,62,67,64,50,59,66,49,53,61,52,55,57,53,55,61,63,64,68,72,77,83,81,85,86,89,80,132